Protein AF-A0A445JLM0-F1 (afdb_monomer_lite)

Foldseek 3Di:
DDDPPDPLNVVLVVLLVLLVVCLVPVQVVLVCCVVPPLVDLVSLLSVLLSLLSNLVVPHDLVCLVVNLVSVVVVLLVLQVVLVVVVPADPPPDDPVLLVDHSSVCPVVVVPDDSSNSSNSSSLNSLSSNLVNLLPRDVVVCVVVVVVSLVSLLVSLLSLLVHPPVVSCLVSNLSNLQRHPDANCSNQLCCQPPPPRDPSSLVSSLVSLVSNCPPPDPVHNVVSVVSVVSNVRVVPDPPDD

pLDDT: mean 84.32, std 10.79, range [46.0, 95.38]

InterPro domains:
  IPR040191 U3 small nucleolar RNA-associated protein 10 [PTHR13457] (5-239)
  IPR056384 At3g06530-like, ARM-repeats domain [PF24477] (2-183)

Sequence (240 aa):
TLIPGSLSSINLKTMNNMAKNFMVHPKEHIAWFVESCSDLELSKTLFFFVLLQSLLIKPKDEDIYTLFECVFPILKAEWETSMTAGDASLDEFKPEVLDWDCSAFFNELLYVKLRHLNVKVMICIFWRLAQLISVLPSDILLHDDDKWVNKIRDLFVFFASSKLKHTFLEHLHYLAAQCKISPPRLLSKFFTDEGVTAAVQVESLQCYAFLCSLSQDKWQIELLAEFPSVLVPFASDNQV

Radius of gyration: 19.04 Å; chains: 1; bounding box: 46×38×54 Å

Structure (mmCIF, N/CA/C/O backbone):
data_AF-A0A445JLM0-F1
#
_entry.id   AF-A0A445JLM0-F1
#
loop_
_atom_site.group_PDB
_atom_site.id
_atom_site.type_symbol
_atom_site.label_atom_id
_atom_site.label_alt_id
_atom_site.label_comp_id
_atom_site.label_asym_id
_atom_site.label_entity_id
_atom_site.label_seq_id
_atom_site.pdbx_PDB_ins_code
_atom_site.Cartn_x
_atom_site.Cartn_y
_atom_site.Cartn_z
_atom_site.occupancy
_atom_site.B_iso_or_equiv
_atom_site.auth_seq_id
_atom_site.auth_comp_id
_atom_site.auth_asym_id
_atom_site.auth_atom_id
_atom_site.pdbx_PDB_model_num
ATOM 1 N N . THR A 1 1 ? -7.481 23.413 13.730 1.00 46.00 1 THR A N 1
ATOM 2 C CA . THR A 1 1 ? -7.186 23.371 15.182 1.00 46.00 1 THR A CA 1
ATOM 3 C C . THR A 1 1 ? -8.344 22.695 15.888 1.00 46.00 1 THR A C 1
ATOM 5 O O . THR A 1 1 ? -9.465 23.170 15.763 1.00 46.00 1 THR A O 1
ATOM 8 N N . LEU A 1 2 ? -8.111 21.554 16.544 1.00 55.91 2 LEU A N 1
ATOM 9 C CA . LEU A 1 2 ? -9.154 20.804 17.258 1.00 55.91 2 LEU A CA 1
ATOM 10 C C . LEU A 1 2 ? -9.612 21.575 18.500 1.00 55.91 2 LEU A C 1
ATOM 12 O O . LEU A 1 2 ? -8.780 22.016 19.290 1.00 55.91 2 LEU A O 1
ATOM 16 N N . ILE A 1 3 ? -10.925 21.726 18.680 1.00 61.28 3 ILE A N 1
ATOM 17 C CA . ILE A 1 3 ? -11.498 22.374 19.866 1.00 61.28 3 ILE A CA 1
ATOM 18 C C . ILE A 1 3 ? -11.351 21.409 21.057 1.00 61.28 3 ILE A C 1
ATOM 20 O O . ILE A 1 3 ? -11.881 20.291 20.977 1.00 61.28 3 ILE A O 1
ATOM 24 N N . PRO A 1 4 ? -10.662 21.795 22.150 1.00 56.22 4 PRO A N 1
ATOM 25 C CA . PRO A 1 4 ? -10.545 20.965 23.346 1.00 56.22 4 PRO A CA 1
ATOM 26 C C . PRO A 1 4 ? -11.928 20.608 23.908 1.00 56.22 4 PRO A C 1
ATOM 28 O O . PRO A 1 4 ? -12.755 21.489 24.122 1.00 56.22 4 PRO A O 1
ATOM 31 N N . GLY A 1 5 ? -12.190 19.316 24.123 1.00 58.84 5 GLY A N 1
ATOM 32 C CA . GLY A 1 5 ? -13.478 18.819 24.628 1.00 58.84 5 GLY A CA 1
ATOM 33 C C . GLY A 1 5 ? -14.514 18.490 23.546 1.00 58.84 5 GLY A C 1
ATOM 34 O O . GLY A 1 5 ? -15.571 17.955 23.865 1.00 58.84 5 GLY A O 1
ATOM 35 N N . SER A 1 6 ? -14.217 18.738 22.266 1.00 74.88 6 SER A N 1
ATOM 36 C CA . SER A 1 6 ? -15.040 18.229 21.160 1.00 74.88 6 SER A CA 1
ATOM 37 C C . SER A 1 6 ? -14.959 16.700 21.055 1.00 74.88 6 SER A C 1
ATOM 39 O O . SER A 1 6 ? -13.926 16.109 21.380 1.00 74.88 6 SER A O 1
ATOM 41 N N . LEU A 1 7 ? -16.010 16.056 20.532 1.00 74.81 7 LEU A N 1
ATOM 42 C CA . LEU A 1 7 ? -16.034 14.604 20.291 1.00 74.81 7 LEU A CA 1
ATOM 43 C C . LEU A 1 7 ? -14.837 14.130 19.452 1.00 74.81 7 LEU A C 1
ATOM 45 O O . LEU A 1 7 ? -14.217 13.128 19.788 1.00 74.81 7 LEU A O 1
ATOM 49 N N . SER A 1 8 ? -14.446 14.897 18.428 1.00 75.88 8 SER A N 1
ATOM 50 C CA . SER A 1 8 ? -13.251 14.614 17.622 1.00 75.88 8 SER A CA 1
ATOM 51 C C . SER A 1 8 ? -11.970 14.595 18.472 1.00 75.88 8 SER A C 1
ATOM 53 O O . SER A 1 8 ? -11.185 13.652 18.392 1.00 75.88 8 SER A O 1
ATOM 55 N N . SER A 1 9 ? -11.789 15.572 19.371 1.00 77.75 9 SER A N 1
ATOM 56 C CA . SER A 1 9 ? -10.619 15.617 20.264 1.00 77.75 9 SER A CA 1
ATOM 57 C C . SER A 1 9 ? -10.571 14.454 21.268 1.00 77.75 9 SER A C 1
ATOM 59 O O . SER A 1 9 ? -9.494 13.926 21.556 1.00 77.75 9 SER A O 1
ATOM 61 N N . ILE A 1 10 ? -11.732 14.019 21.769 1.00 75.44 10 ILE A N 1
ATOM 62 C CA . ILE A 1 10 ? -11.857 12.867 22.673 1.00 75.44 10 ILE A CA 1
ATOM 63 C C . ILE A 1 10 ? -11.545 11.574 21.915 1.00 75.44 10 ILE A C 1
ATOM 65 O O . ILE A 1 10 ? -10.725 10.777 22.374 1.00 75.44 10 ILE A O 1
ATOM 69 N N . ASN A 1 11 ? -12.130 11.401 20.730 1.00 84.12 11 ASN A N 1
ATOM 70 C CA . ASN A 1 11 ? -11.891 10.243 19.874 1.00 84.12 11 ASN A CA 1
ATOM 71 C C . ASN A 1 11 ? -10.414 10.138 19.484 1.00 84.12 11 ASN A C 1
ATOM 73 O O . ASN A 1 11 ? -9.845 9.052 19.568 1.00 84.12 11 ASN A O 1
ATOM 77 N N . LEU A 1 12 ? -9.754 11.257 19.165 1.00 85.88 12 LEU A N 1
ATOM 78 C CA . LEU A 1 12 ? -8.326 11.260 18.840 1.00 85.88 12 LEU A CA 1
ATOM 79 C C . LEU A 1 12 ? -7.474 10.818 20.033 1.00 85.88 12 LEU A C 1
ATOM 81 O O . LEU A 1 12 ? -6.520 10.061 19.868 1.00 85.88 12 LEU A O 1
ATOM 85 N N . LYS A 1 13 ? -7.811 11.258 21.251 1.00 88.56 13 LYS A N 1
ATOM 86 C CA . LYS A 1 13 ? -7.126 10.811 22.472 1.00 88.56 13 LYS A CA 1
ATOM 87 C C . LYS A 1 13 ? -7.284 9.302 22.679 1.00 88.56 13 LYS A C 1
ATOM 89 O O . LYS A 1 13 ? -6.304 8.630 22.996 1.00 88.56 13 LYS A O 1
ATOM 94 N N . THR A 1 14 ? -8.484 8.769 22.467 1.00 89.06 14 THR A N 1
ATOM 95 C CA . THR A 1 14 ? -8.743 7.325 22.536 1.00 89.06 14 THR A CA 1
ATOM 96 C C . THR A 1 14 ? -7.953 6.566 21.471 1.00 89.06 14 THR A C 1
ATOM 98 O O . THR A 1 14 ? -7.271 5.600 21.809 1.00 89.06 14 THR A O 1
ATOM 101 N N . MET A 1 15 ? -7.954 7.038 20.219 1.00 92.00 15 MET A N 1
ATOM 102 C CA . MET A 1 15 ? -7.168 6.444 19.129 1.00 92.00 15 MET A CA 1
ATOM 103 C C . MET A 1 15 ? -5.674 6.472 19.408 1.00 92.00 15 MET A C 1
ATOM 105 O O . MET A 1 15 ? -5.009 5.464 19.213 1.00 92.00 15 MET A O 1
ATOM 109 N N . ASN A 1 16 ? -5.145 7.563 19.959 1.00 92.62 16 ASN A N 1
ATOM 110 C CA . ASN A 1 16 ? -3.747 7.628 20.376 1.00 92.62 16 ASN A CA 1
ATOM 111 C C . ASN A 1 16 ? -3.394 6.571 21.429 1.00 92.62 16 ASN A C 1
ATOM 113 O O . ASN A 1 16 ? -2.325 5.970 21.359 1.00 92.62 16 ASN A O 1
ATOM 117 N N . ASN A 1 17 ? -4.272 6.334 22.405 1.00 92.94 17 ASN A N 1
ATOM 118 C CA . ASN A 1 17 ? -4.037 5.312 23.424 1.00 92.94 17 ASN A CA 1
ATOM 119 C C . ASN A 1 17 ? -4.112 3.897 22.834 1.00 92.94 17 ASN A C 1
ATOM 121 O O . ASN A 1 17 ? -3.250 3.072 23.125 1.00 92.94 17 ASN A O 1
ATOM 125 N N . MET A 1 18 ? -5.101 3.626 21.977 1.00 93.75 18 MET A N 1
ATOM 126 C CA . MET A 1 18 ? -5.227 2.332 21.300 1.00 93.75 18 MET A CA 1
ATOM 127 C C . MET A 1 18 ? -4.042 2.058 20.373 1.00 93.75 18 MET A C 1
ATOM 129 O O . MET A 1 18 ? -3.484 0.971 20.424 1.00 93.75 18 MET A O 1
ATOM 133 N N . ALA A 1 19 ? -3.606 3.051 19.600 1.00 93.44 19 ALA A N 1
ATOM 134 C CA . ALA A 1 19 ? -2.451 2.956 18.714 1.00 93.44 19 ALA A CA 1
ATOM 135 C C . ALA A 1 19 ? -1.152 2.654 19.471 1.00 93.44 19 ALA A C 1
ATOM 137 O O . ALA A 1 19 ? -0.367 1.811 19.043 1.00 93.44 19 ALA A O 1
ATOM 138 N N . LYS A 1 20 ? -0.937 3.303 20.623 1.00 92.69 20 LYS A N 1
ATOM 139 C CA . LYS A 1 20 ? 0.215 3.017 21.492 1.00 92.69 20 LYS A CA 1
ATOM 140 C C . LYS A 1 20 ? 0.180 1.594 22.037 1.00 92.69 20 LYS A C 1
ATOM 142 O O . LYS A 1 20 ? 1.206 0.928 22.007 1.00 92.69 20 LYS A O 1
ATOM 147 N N . ASN A 1 21 ? -0.983 1.129 22.495 1.00 92.31 21 ASN A N 1
ATOM 148 C CA . ASN A 1 21 ? -1.145 -0.239 22.989 1.00 92.31 21 ASN A CA 1
ATOM 149 C C . ASN A 1 21 ? -0.953 -1.271 21.870 1.00 92.31 21 ASN A C 1
ATOM 151 O O . ASN A 1 21 ? -0.245 -2.252 22.063 1.00 92.31 21 ASN A O 1
ATOM 155 N N . PHE A 1 22 ? -1.513 -1.012 20.687 1.00 92.00 22 PHE A N 1
ATOM 156 C CA . PHE A 1 22 ? -1.346 -1.852 19.503 1.00 92.00 22 PHE A CA 1
ATOM 157 C C . PHE A 1 22 ? 0.132 -2.053 19.146 1.00 92.00 22 PHE A C 1
ATOM 159 O O . PHE A 1 22 ? 0.551 -3.162 18.825 1.00 92.00 22 PHE A O 1
ATOM 166 N N . MET A 1 23 ? 0.942 -0.999 19.258 1.00 91.12 23 MET A N 1
ATOM 167 C CA . MET A 1 23 ? 2.374 -1.067 18.960 1.00 91.12 23 MET A CA 1
ATOM 168 C C . MET A 1 23 ? 3.201 -1.837 20.000 1.00 91.12 23 MET A C 1
ATOM 170 O O . MET A 1 23 ? 4.373 -2.087 19.743 1.00 91.12 23 MET A O 1
ATOM 174 N N . VAL A 1 24 ? 2.634 -2.244 21.144 1.00 90.81 24 VAL A N 1
ATOM 175 C CA . VAL A 1 24 ? 3.353 -3.084 22.121 1.00 90.81 24 VAL A CA 1
ATOM 176 C C . VAL A 1 24 ? 3.533 -4.509 21.583 1.00 90.81 24 VAL A C 1
ATOM 178 O O . VAL A 1 24 ? 4.620 -5.069 21.696 1.00 90.81 24 VAL A O 1
ATOM 181 N N . HIS A 1 25 ? 2.494 -5.074 20.958 1.00 88.75 25 HIS A N 1
ATOM 182 C CA . HIS A 1 25 ? 2.504 -6.429 20.391 1.00 88.75 25 HIS A CA 1
ATOM 183 C C . HIS A 1 25 ? 1.768 -6.478 19.036 1.00 88.75 25 HIS A C 1
ATOM 185 O O . HIS A 1 25 ? 0.726 -7.130 18.912 1.00 88.75 25 HIS A O 1
ATOM 191 N N . PRO A 1 26 ? 2.280 -5.807 17.984 1.00 87.94 26 PRO A N 1
ATOM 192 C CA . PRO A 1 26 ? 1.538 -5.617 16.736 1.00 87.94 26 PRO A CA 1
ATOM 193 C C . PRO A 1 26 ? 1.169 -6.943 16.059 1.00 87.94 26 PRO A C 1
ATOM 195 O O . PRO A 1 26 ? 0.051 -7.085 15.575 1.00 87.94 26 PRO A O 1
ATOM 198 N N . LYS A 1 27 ? 2.057 -7.949 16.079 1.00 90.56 27 LYS A N 1
ATOM 199 C CA . LYS A 1 27 ? 1.780 -9.273 15.489 1.00 90.56 27 LYS A CA 1
ATOM 200 C C . LYS A 1 27 ? 0.584 -9.963 16.146 1.00 90.56 27 LYS A C 1
ATOM 202 O O . LYS A 1 27 ? -0.293 -10.462 15.449 1.00 90.56 27 LYS A O 1
ATOM 207 N N . GLU A 1 28 ? 0.550 -9.972 17.476 1.00 91.50 28 GLU A N 1
ATOM 208 C CA . GLU A 1 28 ? -0.501 -10.632 18.257 1.00 91.50 28 GLU A CA 1
ATOM 209 C C . GLU A 1 28 ? -1.840 -9.915 18.085 1.00 91.50 28 GLU A C 1
ATOM 211 O O . GLU A 1 28 ? -2.863 -10.554 17.854 1.00 91.50 28 GLU A O 1
ATOM 216 N N . HIS A 1 29 ? -1.833 -8.581 18.116 1.00 90.62 29 HIS A N 1
ATOM 217 C CA . HIS A 1 29 ? -3.044 -7.793 17.906 1.00 90.62 29 HIS A CA 1
ATOM 218 C C . HIS A 1 29 ? -3.603 -7.929 16.487 1.00 90.62 29 HIS A C 1
ATOM 220 O O . HIS A 1 29 ? -4.821 -7.996 16.320 1.00 90.62 29 HIS A O 1
ATOM 226 N N . ILE A 1 30 ? -2.737 -8.002 15.472 1.00 90.44 30 ILE A N 1
ATOM 227 C CA . ILE A 1 30 ? -3.153 -8.253 14.088 1.00 90.44 30 ILE A CA 1
ATOM 228 C C . ILE A 1 30 ? -3.755 -9.655 13.952 1.00 90.44 30 ILE A C 1
ATOM 230 O O . ILE A 1 30 ? -4.836 -9.787 13.383 1.00 90.44 30 ILE A O 1
ATOM 234 N N . ALA A 1 31 ? -3.098 -10.686 14.493 1.00 91.12 31 ALA A N 1
ATOM 235 C CA . ALA A 1 31 ? -3.618 -12.053 14.462 1.00 91.12 31 ALA A CA 1
ATOM 236 C C . ALA A 1 31 ? -4.994 -12.139 15.140 1.00 91.12 31 ALA A C 1
ATOM 238 O O . ALA A 1 31 ? -5.952 -12.625 14.541 1.00 91.12 31 ALA A O 1
ATOM 239 N N . TRP A 1 32 ? -5.123 -11.552 16.332 1.00 89.88 32 TRP A N 1
ATOM 240 C CA . TRP A 1 32 ? -6.389 -11.491 17.058 1.00 89.88 32 TRP A CA 1
ATOM 241 C C . TRP A 1 32 ? -7.492 -10.782 16.260 1.00 89.88 32 TRP A C 1
ATOM 243 O O . TRP A 1 32 ? -8.627 -11.257 16.220 1.00 89.88 32 TRP A O 1
ATOM 253 N N . PHE A 1 33 ? -7.168 -9.667 15.593 1.00 88.88 33 PHE A N 1
ATOM 254 C CA . PHE A 1 33 ? -8.119 -8.953 14.741 1.00 88.88 33 PHE A CA 1
ATOM 255 C C . PHE A 1 33 ? -8.617 -9.831 13.586 1.00 88.88 33 PHE A C 1
ATOM 257 O O . PHE A 1 33 ? -9.827 -9.906 13.355 1.00 88.88 33 PHE A O 1
ATOM 264 N N . VAL A 1 34 ? -7.703 -10.514 12.892 1.00 88.75 34 VAL A N 1
ATOM 265 C CA . VAL A 1 34 ? -8.041 -11.408 11.776 1.00 88.75 34 VAL A CA 1
ATOM 266 C C . VAL A 1 34 ? -8.944 -12.548 12.244 1.00 88.75 34 VAL A C 1
ATOM 268 O O . VAL A 1 34 ? -9.938 -12.833 11.581 1.00 88.75 34 VAL A O 1
ATOM 271 N N . GLU A 1 35 ? -8.642 -13.151 13.393 1.00 89.56 35 GLU A N 1
ATOM 272 C CA . GLU A 1 35 ? -9.395 -14.285 13.943 1.00 89.56 35 GLU A CA 1
ATOM 273 C C . GLU A 1 35 ? -10.769 -13.897 14.503 1.00 89.56 35 GLU A C 1
ATOM 275 O O . GLU A 1 35 ? -11.705 -14.691 14.433 1.00 89.56 35 GLU A O 1
ATOM 280 N N . SER A 1 36 ? -10.901 -12.698 15.082 1.00 85.00 36 SER A N 1
ATOM 281 C CA . SER A 1 36 ? -12.056 -12.360 15.932 1.00 85.00 36 SER A CA 1
ATOM 282 C C . SER A 1 36 ? -12.970 -11.272 15.373 1.00 85.00 36 SER A C 1
ATOM 284 O O . SER A 1 36 ? -14.086 -11.103 15.861 1.00 85.00 36 SER A O 1
ATOM 286 N N . CYS A 1 37 ? -12.491 -10.451 14.440 1.00 83.50 37 CYS A N 1
ATOM 287 C CA . CYS A 1 37 ? -13.110 -9.158 14.132 1.00 83.50 37 CYS A CA 1
ATOM 288 C C . CYS A 1 37 ? -13.175 -8.828 12.636 1.00 83.50 37 CYS A C 1
ATOM 290 O O . CYS A 1 37 ? -13.765 -7.809 12.273 1.00 83.50 37 CYS A O 1
ATOM 292 N N . SER A 1 38 ? -12.603 -9.666 11.774 1.00 83.25 38 SER A N 1
ATOM 293 C CA . SER A 1 38 ? -12.447 -9.382 10.346 1.00 83.25 38 SER A CA 1
ATOM 294 C C . SER A 1 38 ? -13.747 -9.446 9.538 1.00 83.25 38 SER A C 1
ATOM 296 O O . SER A 1 38 ? -13.779 -8.923 8.435 1.00 83.25 38 SER A O 1
ATOM 298 N N . ASP A 1 39 ? -14.846 -9.984 10.068 1.00 86.06 39 ASP A N 1
ATOM 299 C CA . ASP A 1 39 ? -16.115 -10.060 9.323 1.00 86.06 39 ASP A CA 1
ATOM 300 C C . ASP A 1 39 ? -17.006 -8.814 9.481 1.00 86.06 39 ASP A C 1
ATOM 302 O O . ASP A 1 39 ? -17.948 -8.603 8.713 1.00 86.06 39 ASP A O 1
ATOM 306 N N . LEU A 1 40 ? -16.728 -7.960 10.473 1.00 87.94 40 LEU A N 1
ATOM 307 C CA . LEU A 1 40 ? -17.571 -6.809 10.810 1.00 87.94 40 LEU A CA 1
ATOM 308 C C . LEU A 1 40 ? -16.974 -5.501 10.278 1.00 87.94 40 LEU A C 1
ATOM 310 O O . LEU A 1 40 ? -15.885 -5.098 10.682 1.00 87.94 40 LEU A O 1
ATOM 314 N N . GLU A 1 41 ? -17.728 -4.772 9.449 1.00 89.00 41 GLU A N 1
ATOM 315 C CA . GLU A 1 41 ? -17.286 -3.490 8.860 1.00 89.00 41 GLU A CA 1
ATOM 316 C C . GLU A 1 41 ? -16.854 -2.464 9.916 1.00 89.00 41 GLU A C 1
ATOM 318 O O . GLU A 1 41 ? -15.827 -1.814 9.752 1.00 89.00 41 GLU A O 1
ATOM 323 N N . LEU A 1 42 ? -17.586 -2.351 11.032 1.00 89.38 42 LEU A N 1
ATOM 324 C CA . LEU A 1 42 ? -17.228 -1.427 12.114 1.00 89.38 42 LEU A CA 1
ATOM 325 C C . LEU A 1 42 ? -15.897 -1.806 12.777 1.00 89.38 42 LEU A C 1
ATOM 327 O O . LEU A 1 42 ? -15.101 -0.930 13.116 1.00 89.38 42 LEU A O 1
ATOM 331 N N . SER A 1 43 ? -15.643 -3.105 12.941 1.00 91.31 43 SER A N 1
ATOM 332 C CA . SER A 1 43 ? -14.381 -3.596 13.488 1.00 91.31 43 SER A CA 1
ATOM 333 C C . SER A 1 43 ? -13.223 -3.319 12.531 1.00 91.31 43 SER A C 1
ATOM 335 O O . SER A 1 43 ? -12.173 -2.863 12.983 1.00 91.31 43 SER A O 1
ATOM 337 N N . LYS A 1 44 ? -13.421 -3.504 11.217 1.00 92.56 44 LYS A N 1
ATOM 338 C CA . LYS A 1 44 ? -12.448 -3.099 10.186 1.00 92.56 44 LYS A CA 1
ATOM 339 C C . LYS A 1 44 ? -12.156 -1.608 10.248 1.00 92.56 44 LYS A C 1
ATOM 341 O O . LYS A 1 44 ? -10.994 -1.219 10.283 1.00 92.56 44 LYS A O 1
ATOM 346 N N . THR A 1 45 ? -13.199 -0.783 10.338 1.00 92.94 45 THR A N 1
ATOM 347 C CA . THR A 1 45 ? -13.056 0.667 10.483 1.00 92.94 45 THR A CA 1
ATOM 348 C C . THR A 1 45 ? -12.196 1.010 11.692 1.00 92.94 45 THR A C 1
ATOM 350 O O . THR A 1 45 ? -11.208 1.729 11.554 1.00 92.94 45 THR A O 1
ATOM 353 N N . LEU A 1 46 ? -12.512 0.454 12.866 1.00 92.31 46 LEU A N 1
ATOM 354 C CA . LEU A 1 46 ? -11.723 0.673 14.077 1.00 92.31 46 LEU A CA 1
ATOM 355 C C . LEU A 1 46 ? -10.263 0.238 13.891 1.00 92.31 46 LEU A C 1
ATOM 357 O O . LEU A 1 46 ? -9.358 0.991 14.245 1.00 92.31 46 LEU A O 1
ATOM 361 N N . PHE A 1 47 ? -10.028 -0.940 13.314 1.00 94.56 47 PHE A N 1
ATOM 362 C CA . PHE A 1 47 ? -8.682 -1.436 13.040 1.00 94.56 47 PHE A CA 1
ATOM 363 C C . PHE A 1 47 ? -7.897 -0.496 12.120 1.00 94.56 47 PHE A C 1
ATOM 365 O O . PHE A 1 47 ? -6.762 -0.149 12.440 1.00 94.56 47 PHE A O 1
ATOM 372 N N . PHE A 1 48 ? -8.499 -0.013 11.031 1.00 95.00 48 PHE A N 1
ATOM 373 C CA . PHE A 1 48 ? -7.845 0.929 10.123 1.00 95.00 48 PHE A CA 1
ATOM 374 C C . PHE A 1 48 ? -7.528 2.264 10.799 1.00 95.00 48 PHE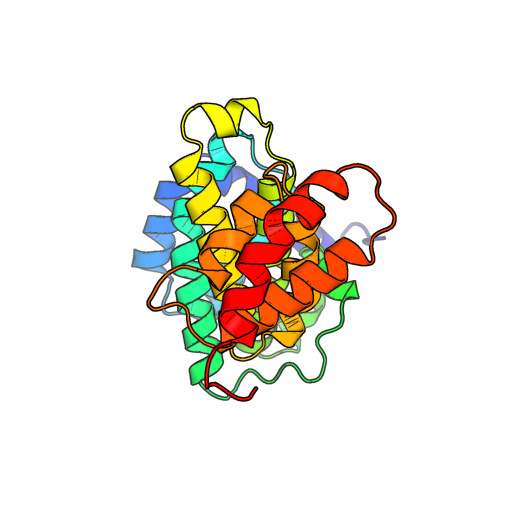 A C 1
ATOM 376 O O . PHE A 1 48 ? -6.441 2.800 10.598 1.00 95.00 48 PHE A O 1
ATOM 383 N N . PHE A 1 49 ? -8.409 2.777 11.659 1.00 94.56 49 PHE A N 1
ATOM 384 C CA . PHE A 1 49 ? -8.115 3.971 12.456 1.00 94.56 49 PHE A CA 1
ATOM 385 C C . PHE A 1 49 ? -6.947 3.762 13.421 1.00 94.56 49 PHE A C 1
ATOM 387 O O . PHE A 1 49 ? -6.053 4.606 13.494 1.00 94.56 49 PHE A O 1
ATOM 394 N N . VAL A 1 50 ? -6.930 2.639 14.145 1.00 94.75 50 VAL A N 1
ATOM 395 C CA . VAL A 1 50 ? -5.824 2.296 15.048 1.00 94.75 50 VAL A CA 1
ATOM 396 C C . VAL A 1 50 ? -4.522 2.180 14.258 1.00 94.75 50 VAL A C 1
ATOM 398 O O . VAL A 1 50 ? -3.533 2.796 14.646 1.00 94.75 50 VAL A O 1
ATOM 401 N N . LEU A 1 51 ? -4.535 1.482 13.120 1.00 95.19 51 LEU A N 1
ATOM 402 C CA . LEU A 1 51 ? -3.362 1.301 12.270 1.00 95.19 51 LEU A CA 1
ATOM 403 C C . LEU A 1 51 ? -2.856 2.628 11.693 1.00 95.19 51 LEU A C 1
ATOM 405 O O . LEU A 1 51 ? -1.670 2.928 11.824 1.00 95.19 51 LEU A O 1
ATOM 409 N N . LEU A 1 52 ? -3.730 3.454 11.108 1.00 94.94 52 LEU A N 1
ATOM 410 C CA . LEU A 1 52 ? -3.356 4.777 10.600 1.00 94.94 52 LEU A CA 1
ATOM 411 C C . LEU A 1 52 ? -2.718 5.620 11.709 1.00 94.94 52 LEU A C 1
ATOM 413 O O . LEU A 1 52 ? -1.656 6.210 11.508 1.00 94.94 52 LEU A O 1
ATOM 417 N N . GLN A 1 53 ? -3.327 5.638 12.897 1.00 93.94 53 GLN A N 1
ATOM 418 C CA . GLN A 1 53 ? -2.804 6.397 14.025 1.00 93.94 53 GLN A CA 1
ATOM 419 C C . GLN A 1 53 ? -1.464 5.845 14.532 1.00 93.94 53 GLN A C 1
ATOM 421 O O . GLN A 1 53 ? -0.577 6.628 14.873 1.00 93.94 53 GLN A O 1
ATOM 426 N N . SER A 1 54 ? -1.274 4.525 14.544 1.00 92.94 54 SER A N 1
ATOM 427 C CA . SER A 1 54 ? 0.008 3.894 14.883 1.00 92.94 54 SER A CA 1
ATOM 428 C C . SER A 1 54 ? 1.117 4.295 13.911 1.00 92.94 54 SER A C 1
ATOM 430 O O . SER A 1 54 ? 2.227 4.596 14.348 1.00 92.94 54 SER A O 1
ATOM 432 N N . LEU A 1 55 ? 0.817 4.374 12.611 1.00 91.81 55 LEU A N 1
ATOM 433 C CA . LEU A 1 55 ? 1.774 4.829 11.597 1.00 91.81 55 LEU A CA 1
ATOM 434 C C . LEU A 1 55 ? 2.109 6.322 11.755 1.00 91.81 55 LEU A C 1
ATOM 436 O O . LEU A 1 55 ? 3.265 6.709 11.597 1.00 91.81 55 LEU A O 1
ATOM 440 N N . LEU A 1 56 ? 1.129 7.154 12.128 1.00 90.44 56 LEU A N 1
ATOM 441 C CA . LEU A 1 56 ? 1.316 8.590 12.391 1.00 90.44 56 LEU A CA 1
ATOM 442 C C . LEU A 1 56 ? 2.156 8.876 13.641 1.00 90.44 56 LEU A C 1
ATOM 444 O O . LEU A 1 56 ? 2.914 9.842 13.659 1.00 90.44 56 LEU A O 1
ATOM 448 N N . ILE A 1 57 ? 2.064 8.031 14.675 1.00 88.56 57 ILE A N 1
ATOM 449 C CA . ILE A 1 57 ? 2.925 8.115 15.872 1.00 88.56 57 ILE A CA 1
ATOM 450 C C . ILE A 1 57 ? 4.391 7.757 15.543 1.00 88.56 57 ILE A C 1
ATOM 452 O O . ILE A 1 57 ? 5.272 7.986 16.369 1.00 88.56 57 ILE A O 1
ATOM 456 N N . LYS A 1 58 ? 4.653 7.304 14.308 1.00 80.38 58 LYS A N 1
ATOM 457 C CA . LYS A 1 58 ? 5.921 6.804 13.779 1.00 80.38 58 LYS A CA 1
ATOM 458 C C . LYS A 1 58 ? 6.411 5.572 14.559 1.00 80.38 58 LYS A C 1
ATOM 460 O O . LYS A 1 58 ? 6.919 5.704 15.673 1.00 80.38 58 LYS A O 1
ATOM 465 N N . PRO A 1 59 ? 6.294 4.366 13.974 1.00 83.38 59 PRO A N 1
ATOM 466 C CA . PRO A 1 59 ? 6.891 3.160 14.535 1.00 83.38 59 PRO A CA 1
ATOM 467 C C . PRO A 1 59 ? 8.405 3.307 14.698 1.00 83.38 59 PRO A C 1
ATOM 469 O O . PRO A 1 59 ? 9.046 4.076 13.976 1.00 83.38 59 PRO A O 1
ATOM 472 N N . LYS A 1 60 ? 8.989 2.534 15.614 1.00 84.19 60 LYS A N 1
ATOM 473 C CA . LYS A 1 60 ? 10.443 2.377 15.651 1.00 84.19 60 LYS A CA 1
ATOM 474 C C . LYS A 1 60 ? 10.909 1.639 14.401 1.00 84.19 60 LYS A C 1
ATOM 476 O O . LYS A 1 60 ? 10.200 0.757 13.924 1.00 84.19 60 LYS A O 1
ATOM 481 N N . ASP A 1 61 ? 12.120 1.930 13.937 1.00 80.12 61 ASP A N 1
ATOM 482 C CA . ASP A 1 61 ? 12.664 1.329 12.713 1.00 80.12 61 ASP A CA 1
ATOM 483 C C . ASP A 1 61 ? 12.667 -0.215 12.758 1.00 80.12 61 ASP A C 1
ATOM 485 O O . ASP A 1 61 ? 12.342 -0.860 11.762 1.00 80.12 61 ASP A O 1
ATOM 489 N N . GLU A 1 62 ? 12.929 -0.806 13.933 1.00 79.19 62 GLU A N 1
ATOM 490 C CA . GLU A 1 62 ? 12.884 -2.260 14.180 1.00 79.19 62 GLU A CA 1
ATOM 491 C C . GLU A 1 62 ? 11.488 -2.883 13.979 1.00 79.19 62 GLU A C 1
ATOM 493 O O . GLU A 1 62 ? 11.362 -4.031 13.544 1.00 79.19 62 GLU A O 1
ATOM 498 N N . ASP A 1 63 ? 10.430 -2.111 14.236 1.00 83.38 63 ASP A N 1
ATOM 499 C CA . ASP A 1 63 ? 9.044 -2.570 14.165 1.00 83.38 63 ASP A CA 1
ATOM 500 C C . ASP A 1 63 ? 8.448 -2.408 12.762 1.00 83.38 63 ASP A C 1
ATOM 502 O O . ASP A 1 63 ? 7.502 -3.121 12.421 1.00 83.38 63 ASP A O 1
ATOM 506 N N . ILE A 1 64 ? 8.988 -1.502 11.930 1.00 84.94 64 ILE A N 1
ATOM 507 C CA . ILE A 1 64 ? 8.442 -1.184 10.595 1.00 84.94 64 ILE A CA 1
ATOM 508 C C . ILE A 1 64 ? 8.367 -2.441 9.729 1.00 84.94 64 ILE A C 1
ATOM 510 O O . ILE A 1 64 ? 7.348 -2.673 9.077 1.00 84.94 64 ILE A O 1
ATOM 514 N N . TYR A 1 65 ? 9.414 -3.270 9.748 1.00 83.19 65 TYR A N 1
ATOM 515 C CA . TYR A 1 65 ? 9.453 -4.499 8.955 1.00 83.19 65 TYR A CA 1
ATOM 516 C C . TYR A 1 65 ? 8.330 -5.461 9.334 1.00 83.19 65 TYR A C 1
ATOM 518 O O . TYR A 1 65 ? 7.526 -5.874 8.499 1.00 83.19 65 TYR A O 1
ATOM 526 N N . THR A 1 66 ? 8.265 -5.778 10.625 1.00 84.62 66 THR A N 1
ATOM 527 C CA . THR A 1 66 ? 7.255 -6.659 11.208 1.00 84.62 66 THR A CA 1
ATOM 528 C C . THR A 1 66 ? 5.853 -6.136 10.925 1.00 84.62 66 THR A C 1
ATOM 530 O O . THR A 1 66 ? 4.974 -6.901 10.528 1.00 84.62 66 THR A O 1
ATOM 533 N N . LEU A 1 67 ? 5.647 -4.833 11.120 1.00 88.44 67 LEU A N 1
ATOM 534 C CA . LEU A 1 67 ? 4.365 -4.198 10.895 1.00 88.44 67 LEU A CA 1
ATOM 535 C C . LEU A 1 67 ? 3.959 -4.345 9.431 1.00 88.44 67 LEU A C 1
ATOM 537 O O . LEU A 1 67 ? 2.864 -4.835 9.174 1.00 88.44 67 LEU A O 1
ATOM 541 N N . PHE A 1 68 ? 4.847 -4.005 8.490 1.00 89.25 68 PHE A N 1
ATOM 542 C CA . PHE A 1 68 ? 4.597 -4.141 7.056 1.00 89.25 68 PHE A CA 1
ATOM 543 C C . PHE A 1 68 ? 4.252 -5.583 6.673 1.00 89.25 68 PHE A C 1
ATOM 545 O O . PHE A 1 68 ? 3.236 -5.808 6.017 1.00 89.25 68 PHE A O 1
ATOM 552 N N . GLU A 1 69 ? 5.053 -6.564 7.104 1.00 87.81 69 GLU A N 1
ATOM 553 C CA . GLU A 1 69 ? 4.820 -7.975 6.776 1.00 87.81 69 GLU A CA 1
ATOM 554 C C . GLU A 1 69 ? 3.460 -8.481 7.256 1.00 87.81 69 GLU A C 1
ATOM 556 O O . GLU A 1 69 ? 2.817 -9.256 6.549 1.00 87.81 69 GLU A O 1
ATOM 561 N N . CYS A 1 70 ? 3.006 -8.040 8.429 1.00 89.81 70 CYS A N 1
ATOM 562 C CA . CYS A 1 70 ? 1.726 -8.468 8.976 1.00 89.81 70 CYS A CA 1
ATOM 563 C C . CYS A 1 70 ? 0.537 -7.712 8.367 1.00 89.81 70 CYS A C 1
ATOM 565 O O . CYS A 1 70 ? -0.487 -8.329 8.082 1.00 89.81 70 CYS A O 1
ATOM 567 N N . VAL A 1 71 ? 0.642 -6.394 8.158 1.00 92.75 71 VAL A N 1
ATOM 568 C CA . VAL A 1 71 ? -0.509 -5.578 7.722 1.00 92.75 71 VAL A CA 1
ATOM 569 C C . VAL A 1 71 ? -0.702 -5.561 6.215 1.00 92.75 71 VAL A C 1
ATOM 571 O O . VAL A 1 71 ? -1.843 -5.504 5.763 1.00 92.75 71 VAL A O 1
ATOM 574 N N . PHE A 1 72 ? 0.370 -5.613 5.419 1.00 93.50 72 PHE A N 1
ATOM 575 C CA . PHE A 1 72 ? 0.260 -5.467 3.967 1.00 93.50 72 PHE A CA 1
ATOM 576 C C . PHE A 1 72 ? -0.630 -6.542 3.316 1.00 93.50 72 PHE A C 1
ATOM 578 O O . PHE A 1 72 ? -1.512 -6.163 2.542 1.00 93.50 72 PHE A O 1
ATOM 585 N N . PRO A 1 73 ? -0.512 -7.846 3.648 1.00 92.94 73 PRO A N 1
ATOM 586 C CA . PRO A 1 73 ? -1.402 -8.868 3.093 1.00 92.94 73 PRO A CA 1
ATOM 587 C C . PRO A 1 73 ? -2.879 -8.630 3.436 1.00 92.94 73 PRO A C 1
ATOM 589 O O . PRO A 1 73 ? -3.744 -8.823 2.584 1.00 92.94 73 PRO A O 1
ATOM 592 N N . ILE A 1 74 ? -3.160 -8.167 4.657 1.00 92.94 74 ILE A N 1
ATOM 593 C CA . ILE A 1 74 ? -4.521 -7.891 5.137 1.00 92.94 74 ILE A CA 1
ATOM 594 C C . ILE A 1 74 ? -5.101 -6.689 4.397 1.00 92.94 74 ILE A C 1
ATOM 596 O O . ILE A 1 74 ? -6.189 -6.774 3.837 1.00 92.94 74 ILE A O 1
ATOM 600 N N . LEU A 1 75 ? -4.352 -5.585 4.333 1.00 94.62 75 LEU A N 1
ATOM 601 C CA . LEU A 1 75 ? -4.763 -4.385 3.606 1.00 94.62 75 LEU A CA 1
ATOM 602 C C . LEU A 1 75 ? -5.002 -4.689 2.127 1.00 94.62 75 LEU A C 1
ATOM 604 O O . LEU A 1 75 ? -5.991 -4.238 1.561 1.00 94.62 75 LEU A O 1
ATOM 608 N N . LYS A 1 76 ? -4.131 -5.484 1.500 1.00 94.25 76 LYS A N 1
ATOM 609 C CA . LYS A 1 76 ? -4.302 -5.907 0.109 1.00 94.25 76 LYS A CA 1
ATOM 610 C C . LYS A 1 76 ? -5.584 -6.725 -0.080 1.00 94.25 76 LYS A C 1
ATOM 612 O O . LYS A 1 76 ? -6.350 -6.437 -0.992 1.00 94.25 76 LYS A O 1
ATOM 617 N N . ALA A 1 77 ? -5.848 -7.710 0.779 1.00 92.75 77 ALA A N 1
ATOM 618 C CA . ALA A 1 77 ? -7.054 -8.537 0.685 1.00 92.75 77 ALA A CA 1
ATOM 619 C C . ALA A 1 77 ? -8.345 -7.722 0.890 1.00 92.75 77 ALA A C 1
ATOM 621 O O . ALA A 1 77 ? -9.308 -7.866 0.132 1.00 92.75 77 ALA A O 1
ATOM 622 N N . GLU A 1 78 ? -8.351 -6.828 1.878 1.00 91.44 78 GLU A N 1
ATOM 623 C CA . GLU A 1 78 ? -9.482 -5.937 2.158 1.00 91.44 78 GLU A CA 1
ATOM 624 C C . GLU A 1 78 ? -9.726 -4.934 1.027 1.00 91.44 78 GLU A C 1
ATOM 626 O O . GLU A 1 78 ? -10.873 -4.628 0.686 1.00 91.44 78 GLU A O 1
ATOM 631 N N . TRP A 1 79 ? -8.650 -4.468 0.391 1.00 92.19 79 TRP A N 1
ATOM 632 C CA . TRP A 1 79 ? -8.729 -3.585 -0.763 1.00 92.19 79 TRP A CA 1
ATOM 633 C C . TRP A 1 79 ? -9.417 -4.292 -1.929 1.00 92.19 79 TRP A C 1
ATOM 635 O O . TRP A 1 79 ? -10.426 -3.807 -2.436 1.00 92.19 79 TRP A O 1
ATOM 645 N N . GLU A 1 80 ? -8.935 -5.476 -2.311 1.00 90.81 80 GLU A N 1
ATOM 646 C CA . GLU A 1 80 ? -9.513 -6.239 -3.424 1.00 90.81 80 GLU A CA 1
ATOM 647 C C . GLU A 1 80 ? -10.968 -6.651 -3.158 1.00 90.81 80 GLU A C 1
ATOM 649 O O . GLU A 1 80 ? -11.817 -6.603 -4.055 1.00 90.81 80 GLU A O 1
ATOM 654 N N . THR A 1 81 ? -11.297 -6.982 -1.908 1.00 90.06 81 THR A N 1
ATOM 655 C CA . THR A 1 81 ? -12.680 -7.255 -1.487 1.00 90.06 81 THR A CA 1
ATOM 656 C C . THR A 1 81 ? -13.564 -6.019 -1.669 1.00 90.06 81 THR A C 1
ATOM 658 O O . THR A 1 81 ? -14.652 -6.096 -2.242 1.00 90.06 81 THR A O 1
ATOM 661 N N . SER A 1 82 ? -13.074 -4.845 -1.271 1.00 86.75 82 SER A N 1
ATOM 662 C CA . SER A 1 82 ? -13.797 -3.580 -1.448 1.00 86.75 82 SER A CA 1
ATOM 663 C C . SER A 1 82 ? -13.993 -3.229 -2.927 1.00 86.75 82 SER A C 1
ATOM 665 O O . SER A 1 82 ? -15.053 -2.734 -3.310 1.00 86.75 82 SER A O 1
ATOM 667 N N . MET A 1 83 ? -13.003 -3.528 -3.772 1.00 85.50 83 MET A N 1
ATOM 668 C CA . MET A 1 83 ? -13.047 -3.257 -5.213 1.00 85.50 83 MET A CA 1
ATOM 669 C C . MET A 1 83 ? -13.893 -4.262 -6.014 1.00 85.50 83 MET A C 1
ATOM 671 O O . MET A 1 83 ? -14.291 -3.982 -7.146 1.00 85.50 83 MET A O 1
ATOM 675 N N . THR A 1 84 ? -14.149 -5.459 -5.484 1.00 83.19 84 THR A N 1
ATOM 676 C CA . THR A 1 84 ? -15.012 -6.473 -6.122 1.00 83.19 84 THR A CA 1
ATOM 677 C C . THR A 1 84 ? -16.480 -6.300 -5.760 1.00 83.19 84 THR A C 1
ATOM 679 O O . THR A 1 84 ? -17.337 -6.577 -6.595 1.00 83.19 84 THR A O 1
ATOM 682 N N . ALA A 1 85 ? -16.776 -5.764 -4.575 1.00 77.56 85 ALA A N 1
ATOM 683 C CA . ALA A 1 85 ? -18.139 -5.501 -4.123 1.00 77.56 85 ALA A CA 1
ATOM 684 C C . ALA A 1 85 ? -18.886 -4.425 -4.943 1.00 77.56 85 ALA A C 1
ATOM 686 O O . ALA A 1 85 ? -20.070 -4.217 -4.711 1.00 77.56 85 ALA A O 1
ATOM 687 N N . GLY A 1 86 ? -18.224 -3.721 -5.874 1.00 63.38 86 GLY A N 1
ATOM 688 C CA . GLY A 1 86 ? -18.842 -2.738 -6.782 1.00 63.38 86 GLY A CA 1
ATOM 689 C C . GLY A 1 86 ? -19.346 -1.450 -6.116 1.00 63.38 86 GLY A C 1
ATOM 690 O O . GLY A 1 86 ? -19.655 -0.485 -6.805 1.00 63.38 86 GLY A O 1
ATOM 691 N N . ASP A 1 87 ? -19.390 -1.414 -4.784 1.00 57.44 87 ASP A N 1
ATOM 692 C CA . ASP A 1 87 ? -19.905 -0.290 -4.005 1.00 57.44 87 ASP A CA 1
ATOM 693 C C . ASP A 1 87 ? -18.896 0.851 -3.840 1.00 57.44 87 ASP A C 1
ATOM 695 O O . ASP A 1 87 ? -19.296 1.975 -3.555 1.00 57.44 87 ASP A O 1
ATOM 699 N N . ALA A 1 88 ? -17.596 0.586 -3.972 1.00 58.25 88 ALA A N 1
ATOM 700 C CA . ALA A 1 88 ? -16.540 1.553 -3.694 1.00 58.25 88 ALA A CA 1
ATOM 701 C C . ALA A 1 88 ? -16.176 2.389 -4.936 1.00 58.25 88 ALA A C 1
ATOM 703 O O . ALA A 1 88 ? -15.097 2.214 -5.499 1.00 58.25 88 ALA A O 1
ATOM 704 N N . SER A 1 89 ? -17.053 3.303 -5.373 1.00 60.22 89 SER A N 1
ATOM 705 C CA . SER A 1 89 ? -16.606 4.402 -6.245 1.00 60.22 89 SER A CA 1
ATOM 706 C C . SER A 1 89 ? -15.902 5.472 -5.400 1.00 60.22 89 SER A C 1
ATOM 708 O O . SER A 1 89 ? -16.352 5.818 -4.305 1.00 60.22 89 SER A O 1
ATOM 710 N N . LEU A 1 90 ? -14.754 5.954 -5.885 1.00 64.69 90 LEU A N 1
ATOM 711 C CA . LEU A 1 90 ? -13.998 7.077 -5.317 1.00 64.69 90 LEU A CA 1
ATOM 712 C C . LEU A 1 90 ? -14.015 8.265 -6.276 1.00 64.69 90 LEU A C 1
ATOM 714 O O . LEU A 1 90 ? -12.982 8.866 -6.553 1.00 64.69 90 LEU A O 1
ATOM 718 N N . ASP A 1 91 ? -15.202 8.645 -6.745 1.00 59.16 91 ASP A N 1
ATOM 719 C CA . ASP A 1 91 ? -15.357 9.822 -7.613 1.00 59.16 91 ASP A CA 1
ATOM 720 C C . ASP A 1 91 ? -14.886 11.133 -6.934 1.00 59.16 91 ASP A C 1
ATOM 722 O O . ASP A 1 91 ? -14.727 12.157 -7.590 1.00 59.16 91 ASP A O 1
ATOM 726 N N . GLU A 1 92 ? -14.604 11.100 -5.624 1.00 60.88 92 GLU A N 1
ATOM 727 C CA . GLU A 1 92 ? -14.192 12.246 -4.810 1.00 60.88 92 GLU A CA 1
ATOM 728 C C . GLU A 1 92 ? -12.847 12.071 -4.073 1.00 60.88 92 GLU A C 1
ATOM 730 O O . GLU A 1 92 ? -12.588 12.814 -3.120 1.00 60.88 92 GLU A O 1
ATOM 735 N N . PHE A 1 93 ? -11.974 11.116 -4.438 1.00 71.06 93 PHE A N 1
ATOM 736 C CA . PHE A 1 93 ? -10.649 11.079 -3.795 1.00 71.06 93 PHE A CA 1
ATOM 737 C C . PHE A 1 93 ? -9.827 12.300 -4.200 1.00 71.06 93 PHE A C 1
ATOM 739 O O . PHE A 1 93 ? -9.527 12.491 -5.378 1.00 71.06 93 PHE A O 1
ATOM 746 N N . LYS A 1 94 ? -9.434 13.107 -3.214 1.00 78.38 94 LYS A N 1
ATOM 747 C CA . LYS A 1 94 ? -8.581 14.269 -3.441 1.00 78.38 94 LYS A CA 1
ATOM 748 C C . LYS A 1 94 ? -7.197 14.035 -2.830 1.00 78.38 94 LYS A C 1
ATOM 750 O O . LYS A 1 94 ? -7.139 13.523 -1.711 1.00 78.38 94 LYS A O 1
ATOM 755 N N . PRO A 1 95 ? -6.101 14.413 -3.509 1.00 76.19 95 PRO A N 1
ATOM 756 C CA . PRO A 1 95 ? -4.743 14.224 -2.996 1.00 76.19 95 PRO A CA 1
ATOM 757 C C . PRO A 1 95 ? -4.515 14.801 -1.593 1.00 76.19 95 PRO A C 1
ATOM 759 O O . PRO A 1 95 ? -3.779 14.218 -0.803 1.00 76.19 95 PRO A O 1
ATOM 762 N N . GLU A 1 96 ? -5.213 15.879 -1.212 1.00 80.25 96 GLU A N 1
ATOM 763 C CA . GLU A 1 96 ? -5.065 16.493 0.116 1.00 80.25 96 GLU A CA 1
ATOM 764 C C . GLU A 1 96 ? -5.469 15.552 1.265 1.00 80.25 96 GLU A C 1
ATOM 766 O O . GLU A 1 96 ? -5.078 15.771 2.411 1.00 80.25 96 GLU A O 1
ATOM 771 N N . VAL A 1 97 ? -6.232 14.492 0.972 1.00 79.44 97 VAL A N 1
ATOM 772 C CA . VAL A 1 97 ? -6.610 13.445 1.934 1.00 79.44 97 VAL A CA 1
ATOM 773 C C . VAL A 1 97 ? -5.382 12.673 2.437 1.00 79.44 97 VAL A C 1
ATOM 775 O O . VAL A 1 97 ? -5.392 12.153 3.552 1.00 79.44 97 VAL A O 1
ATOM 778 N N . LEU A 1 98 ? -4.287 12.627 1.673 1.00 83.69 98 LEU A N 1
ATOM 779 C CA . LEU A 1 98 ? -3.055 11.935 2.069 1.00 83.69 98 LEU A CA 1
ATOM 780 C C . LEU A 1 98 ? -2.368 12.572 3.285 1.00 83.69 98 LEU A C 1
ATOM 782 O O . LEU A 1 98 ? -1.708 11.874 4.062 1.00 83.69 98 LEU A O 1
ATOM 786 N N . ASP A 1 99 ? -2.576 13.870 3.501 1.00 82.94 99 ASP A N 1
ATOM 787 C CA . ASP A 1 99 ? -2.033 14.596 4.649 1.00 82.94 99 ASP A CA 1
ATOM 788 C C . ASP A 1 99 ? -2.901 14.485 5.904 1.00 82.94 99 ASP A C 1
ATOM 790 O O . ASP A 1 99 ? -2.495 14.928 6.982 1.00 82.94 99 ASP A O 1
ATOM 794 N N . TRP A 1 100 ? -4.078 13.867 5.802 1.00 84.38 100 TRP A N 1
ATOM 795 C CA . TRP A 1 100 ? -5.019 13.792 6.909 1.00 84.38 100 TRP A CA 1
ATOM 796 C C . TRP A 1 100 ? -4.538 12.865 8.029 1.00 84.38 100 TRP A C 1
ATOM 798 O O . TRP A 1 100 ? -3.834 11.870 7.819 1.00 84.38 100 TRP A O 1
ATOM 808 N N . ASP A 1 101 ? -4.954 13.210 9.246 1.00 83.38 101 ASP A N 1
ATOM 809 C CA . ASP A 1 101 ? -4.907 12.336 10.410 1.00 83.38 101 ASP A CA 1
ATOM 810 C C . ASP A 1 101 ? -6.289 11.716 10.674 1.00 83.38 101 ASP A C 1
ATOM 812 O O . ASP A 1 101 ? -7.277 12.018 9.999 1.00 83.38 101 ASP A O 1
ATOM 816 N N . CYS A 1 102 ? -6.389 10.858 11.691 1.00 84.69 102 CYS A N 1
ATOM 817 C CA . CYS A 1 102 ? -7.663 10.237 12.053 1.00 84.69 102 CYS A CA 1
ATOM 818 C C . CYS A 1 102 ? -8.768 11.261 12.370 1.00 84.69 102 CYS A C 1
ATOM 820 O O . CYS A 1 102 ? -9.948 10.980 12.162 1.00 84.69 102 CYS A O 1
ATOM 822 N N . SER A 1 103 ? -8.408 12.452 12.861 1.00 84.50 103 SER A N 1
ATOM 823 C CA . SER A 1 103 ? -9.383 13.459 13.275 1.00 84.50 103 SER A CA 1
ATOM 824 C C . SER A 1 103 ? -10.162 14.058 12.109 1.00 84.50 103 SER A C 1
ATOM 826 O O . SER A 1 103 ? -11.341 14.383 12.278 1.00 84.50 103 SER A O 1
ATOM 828 N N . ALA A 1 104 ? -9.545 14.128 10.92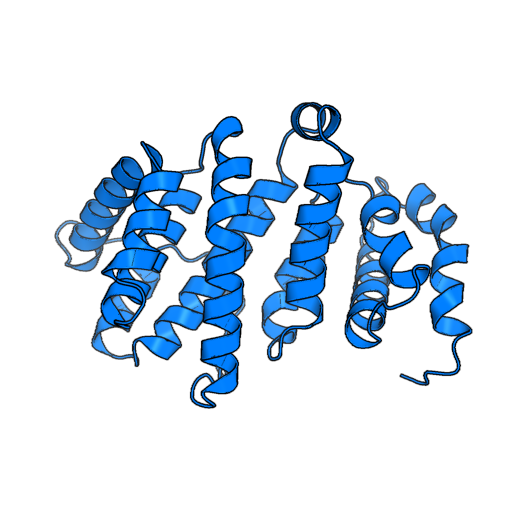6 1.00 86.00 104 ALA A N 1
ATOM 829 C CA . ALA A 1 104 ? -10.203 14.570 9.701 1.00 86.00 104 ALA A CA 1
ATOM 830 C C . ALA A 1 104 ? -11.364 13.639 9.307 1.00 86.00 104 ALA A C 1
ATOM 832 O O . ALA A 1 104 ? -12.418 14.100 8.873 1.00 86.00 104 ALA A O 1
ATOM 833 N N . PHE A 1 105 ? -11.210 12.338 9.556 1.00 86.12 105 PHE A N 1
ATOM 834 C CA . PHE A 1 105 ? -12.191 11.313 9.205 1.00 86.12 105 PHE A CA 1
ATOM 835 C C . PHE A 1 105 ? -13.288 11.107 10.258 1.00 86.12 105 PHE A C 1
ATOM 837 O O . PHE A 1 105 ? -14.333 10.535 9.948 1.00 86.12 105 PHE A O 1
ATOM 844 N N . PHE A 1 106 ? -13.112 11.566 11.504 1.00 83.50 106 PHE A N 1
ATOM 845 C CA . PHE A 1 106 ? -14.120 11.336 12.552 1.00 83.50 106 PHE A CA 1
ATOM 846 C C . PHE A 1 106 ? -15.461 11.999 12.270 1.00 83.50 106 PHE A C 1
ATOM 848 O O . PHE A 1 106 ? -16.491 11.505 12.722 1.00 83.50 106 PHE A O 1
ATOM 855 N N . ASN A 1 107 ? -15.462 13.096 11.519 1.00 75.62 107 ASN A N 1
ATOM 856 C CA . ASN A 1 107 ? -16.710 13.709 11.093 1.00 75.62 107 ASN A CA 1
ATOM 857 C C . ASN A 1 107 ? -17.422 12.836 10.050 1.00 75.62 107 ASN A C 1
ATOM 859 O O . ASN A 1 107 ? -18.644 12.792 10.055 1.00 75.62 107 ASN A O 1
ATOM 863 N N . GLU A 1 108 ? -16.693 12.092 9.214 1.00 78.56 108 GLU A N 1
ATOM 864 C CA . GLU A 1 108 ? -17.272 11.217 8.186 1.00 78.56 108 GLU A CA 1
ATOM 865 C C . GLU A 1 108 ? -17.891 9.930 8.761 1.00 78.56 108 GLU A C 1
ATOM 867 O O . GLU A 1 108 ? -18.842 9.413 8.175 1.00 78.56 108 GLU A O 1
ATOM 872 N N . LEU A 1 109 ? -17.436 9.457 9.934 1.00 78.31 109 LEU A N 1
ATOM 873 C CA . LEU A 1 109 ? -17.956 8.253 10.615 1.00 78.31 109 LEU A CA 1
ATOM 874 C C . LEU A 1 109 ? -19.483 8.243 10.798 1.00 78.31 109 LEU A C 1
ATOM 876 O O . LEU A 1 109 ? -20.081 7.172 10.850 1.00 78.31 109 LEU A O 1
ATOM 880 N N . LEU A 1 110 ? -20.107 9.417 10.933 1.00 69.88 110 LEU A N 1
ATOM 881 C CA . LEU A 1 110 ? -21.545 9.545 11.189 1.00 69.88 110 LEU A CA 1
ATOM 882 C C . LEU A 1 110 ? -22.392 9.666 9.915 1.00 69.88 110 LEU A C 1
ATOM 884 O O . LEU A 1 110 ? -23.602 9.465 9.982 1.00 69.88 110 LEU A O 1
ATOM 888 N N . TYR A 1 111 ? -21.784 10.012 8.778 1.00 67.75 111 TYR A N 1
ATOM 889 C CA . TYR A 1 111 ? -22.518 10.418 7.572 1.00 67.75 111 TYR A CA 1
ATOM 890 C C . TYR A 1 111 ? -22.202 9.569 6.337 1.00 67.75 111 TYR A C 1
ATOM 892 O O . TYR A 1 111 ? -22.986 9.563 5.389 1.00 67.75 111 TYR A O 1
ATOM 900 N N . VAL A 1 112 ? -21.081 8.846 6.332 1.00 74.19 112 VAL A N 1
ATOM 901 C CA . VAL A 1 112 ? -20.607 8.067 5.181 1.00 74.19 112 VAL A CA 1
ATOM 902 C C . VAL A 1 112 ? -20.793 6.571 5.440 1.00 74.19 112 VAL A C 1
ATOM 904 O O . VAL A 1 112 ? -20.690 6.097 6.572 1.00 74.19 112 VAL A O 1
ATOM 907 N N . LYS A 1 113 ? -21.051 5.790 4.381 1.00 83.19 113 LYS A N 1
ATOM 908 C CA . LYS A 1 113 ? -21.034 4.324 4.476 1.00 83.19 113 LYS A CA 1
ATOM 909 C C . LYS A 1 113 ? -19.649 3.870 4.948 1.00 83.19 113 LYS A C 1
ATOM 911 O O . LYS A 1 113 ? -18.648 4.229 4.333 1.00 83.19 113 LYS A O 1
ATOM 916 N N . LEU A 1 114 ? -19.593 3.032 5.986 1.00 86.00 114 LEU A N 1
ATOM 917 C CA . LEU A 1 114 ? -18.330 2.576 6.588 1.00 86.00 114 LEU A CA 1
ATOM 918 C C . LEU A 1 114 ? -17.338 2.019 5.559 1.00 86.00 114 LEU A C 1
ATOM 920 O O . LEU A 1 114 ? -16.156 2.318 5.636 1.00 86.00 114 LEU A O 1
ATOM 924 N N . ARG A 1 115 ? -17.820 1.300 4.538 1.00 86.75 115 ARG A N 1
ATOM 925 C CA . ARG A 1 115 ? -16.976 0.778 3.456 1.00 86.75 115 ARG A CA 1
ATOM 926 C C . ARG A 1 115 ? -16.271 1.878 2.656 1.00 86.75 115 ARG A C 1
ATOM 928 O O . ARG A 1 115 ? -15.083 1.761 2.391 1.00 86.75 115 ARG A O 1
ATOM 935 N N . HIS A 1 116 ? -16.960 2.967 2.308 1.00 86.62 116 HIS A N 1
ATOM 936 C CA . HIS A 1 116 ? -16.336 4.105 1.614 1.00 86.62 116 HIS A CA 1
ATOM 937 C C . HIS A 1 116 ? -15.290 4.791 2.485 1.00 86.62 116 HIS A C 1
ATOM 939 O O . HIS A 1 116 ? -14.199 5.105 2.011 1.00 86.62 116 HIS A O 1
ATOM 945 N N . LEU A 1 117 ? -15.607 4.976 3.768 1.00 88.38 117 LEU A N 1
ATOM 946 C CA . LEU A 1 117 ? -14.667 5.524 4.738 1.00 88.38 117 LEU A CA 1
ATOM 947 C C . LEU A 1 117 ? -13.425 4.633 4.872 1.00 88.38 117 LEU A C 1
ATOM 949 O O . LEU A 1 117 ? -12.306 5.136 4.819 1.00 88.38 117 LEU A O 1
ATOM 953 N N . ASN A 1 118 ? -13.618 3.316 4.975 1.00 90.88 118 ASN A N 1
ATOM 954 C CA . ASN A 1 118 ? -12.545 2.330 5.058 1.00 90.88 118 ASN A CA 1
ATOM 955 C C . ASN A 1 118 ? -11.596 2.449 3.866 1.00 90.88 118 ASN A C 1
ATOM 957 O O . ASN A 1 118 ? -10.389 2.522 4.071 1.00 90.88 118 ASN A O 1
ATOM 961 N N . VAL A 1 119 ? -12.117 2.567 2.642 1.00 90.19 119 VAL A N 1
ATOM 962 C CA . VAL A 1 119 ? -11.266 2.715 1.453 1.00 90.19 119 VAL A CA 1
ATOM 963 C C . VAL A 1 119 ? -10.452 4.016 1.494 1.00 90.19 119 VAL A C 1
ATOM 965 O O . VAL A 1 119 ? -9.248 3.974 1.240 1.00 90.19 119 VAL A O 1
ATOM 968 N N . LYS A 1 120 ? -11.049 5.153 1.887 1.00 90.19 120 LYS A N 1
ATOM 969 C CA . LYS A 1 120 ? -10.304 6.418 2.063 1.00 90.19 120 LYS A CA 1
ATOM 970 C C . LYS A 1 120 ? -9.185 6.283 3.099 1.00 90.19 120 LYS A C 1
ATOM 972 O O . LYS A 1 120 ? -8.046 6.655 2.827 1.00 90.19 120 LYS A O 1
ATOM 977 N N . VAL A 1 121 ? -9.496 5.712 4.264 1.00 92.44 121 VAL A N 1
ATOM 978 C CA . VAL A 1 121 ? -8.516 5.498 5.339 1.00 92.44 121 VAL A CA 1
ATOM 979 C C . VAL A 1 121 ? -7.404 4.551 4.875 1.00 92.44 121 VAL A C 1
ATOM 981 O O . VAL A 1 121 ? -6.233 4.813 5.139 1.00 92.44 121 VAL A O 1
ATOM 984 N N . MET A 1 122 ? -7.728 3.491 4.130 1.00 93.75 122 MET A N 1
ATOM 985 C CA . MET A 1 122 ? -6.738 2.563 3.577 1.00 93.75 122 MET A CA 1
ATOM 986 C C . MET A 1 122 ? -5.771 3.236 2.603 1.00 93.75 122 MET A C 1
ATOM 988 O O . MET A 1 122 ? -4.577 2.951 2.662 1.00 93.75 122 MET A O 1
ATOM 992 N N . ILE A 1 123 ? -6.234 4.158 1.755 1.00 93.00 123 ILE A N 1
ATOM 993 C CA . ILE A 1 123 ? -5.349 4.925 0.860 1.00 93.00 123 ILE A CA 1
ATOM 994 C C . ILE A 1 123 ? -4.325 5.729 1.675 1.00 93.00 123 ILE A C 1
ATOM 996 O O . ILE A 1 123 ? -3.134 5.723 1.347 1.00 93.00 123 ILE A O 1
ATOM 1000 N N . CYS A 1 124 ? -4.759 6.351 2.776 1.00 94.06 124 CYS A N 1
ATOM 1001 C CA . CYS A 1 124 ? -3.865 7.041 3.707 1.00 94.06 124 CYS A CA 1
ATOM 1002 C C . CYS A 1 124 ? -2.914 6.073 4.420 1.00 94.06 124 CYS A C 1
ATOM 1004 O O . CYS A 1 124 ? -1.740 6.387 4.589 1.00 94.06 124 CYS A O 1
ATOM 1006 N N . ILE A 1 125 ? -3.372 4.882 4.816 1.00 95.38 125 ILE A N 1
ATOM 1007 C CA . ILE A 1 125 ? -2.503 3.854 5.410 1.00 95.38 125 ILE A CA 1
ATOM 1008 C C . ILE A 1 125 ? -1.411 3.448 4.417 1.00 95.38 125 ILE A C 1
ATOM 1010 O O . ILE A 1 125 ? -0.235 3.460 4.773 1.00 95.38 125 ILE A O 1
ATOM 1014 N N . PHE A 1 126 ? -1.771 3.148 3.167 1.00 95.06 126 PHE A N 1
ATOM 1015 C CA . PHE A 1 126 ? -0.807 2.833 2.112 1.00 95.06 126 PHE A CA 1
ATOM 1016 C C . PHE A 1 126 ? 0.187 3.972 1.876 1.00 95.06 126 PHE A C 1
ATOM 1018 O O . PHE A 1 126 ? 1.374 3.713 1.684 1.00 95.06 126 PHE A O 1
ATOM 1025 N N . TRP A 1 127 ? -0.267 5.224 1.952 1.00 94.44 127 TRP A N 1
ATOM 1026 C CA . TRP A 1 127 ? 0.608 6.394 1.874 1.00 94.44 127 TRP A CA 1
ATOM 1027 C C . TRP A 1 127 ? 1.610 6.441 3.022 1.00 94.44 127 TRP A C 1
ATOM 1029 O O . TRP A 1 127 ? 2.812 6.561 2.792 1.00 94.44 127 TRP A O 1
ATOM 1039 N N . ARG A 1 128 ? 1.148 6.273 4.267 1.00 93.06 128 ARG A N 1
ATOM 1040 C CA . ARG A 1 128 ? 2.040 6.254 5.435 1.00 93.06 128 ARG A CA 1
ATOM 1041 C C . ARG A 1 128 ? 3.017 5.082 5.387 1.00 93.06 128 ARG A C 1
ATOM 1043 O O . ARG A 1 128 ? 4.176 5.261 5.748 1.00 93.06 128 ARG A O 1
ATOM 1050 N N . LEU A 1 129 ? 2.593 3.914 4.903 1.00 92.25 129 LEU A N 1
ATOM 1051 C CA . LEU A 1 129 ? 3.491 2.780 4.677 1.00 92.25 129 LEU A CA 1
ATOM 1052 C C . LEU A 1 129 ? 4.568 3.121 3.641 1.00 92.25 129 LEU A C 1
ATOM 1054 O O . LEU A 1 129 ? 5.741 2.884 3.915 1.00 92.25 129 LEU A O 1
ATOM 1058 N N . ALA A 1 130 ? 4.198 3.731 2.510 1.00 91.44 130 ALA A N 1
ATOM 1059 C CA . ALA A 1 130 ? 5.153 4.180 1.497 1.00 91.44 130 ALA A CA 1
ATOM 1060 C C . ALA A 1 130 ? 6.167 5.185 2.074 1.00 91.44 130 ALA A C 1
ATOM 1062 O O . ALA A 1 130 ? 7.372 5.014 1.908 1.00 91.44 130 ALA A O 1
ATOM 1063 N N . GLN A 1 131 ? 5.702 6.174 2.840 1.00 90.38 131 GLN A N 1
ATOM 1064 C CA . GLN A 1 131 ? 6.573 7.148 3.506 1.00 90.38 131 GLN A CA 1
ATOM 1065 C C . GLN A 1 131 ? 7.556 6.491 4.482 1.00 90.38 131 GLN A C 1
ATOM 1067 O O . GLN A 1 131 ? 8.743 6.817 4.481 1.00 90.38 131 GLN A O 1
ATOM 1072 N N . LEU A 1 132 ? 7.084 5.552 5.303 1.00 87.75 132 LEU A N 1
ATOM 1073 C CA . LEU A 1 132 ? 7.923 4.874 6.291 1.00 87.75 132 LEU A CA 1
ATOM 1074 C C . LEU A 1 132 ? 9.017 4.028 5.635 1.00 87.75 132 LEU A C 1
ATOM 1076 O O . LEU A 1 132 ? 10.175 4.119 6.042 1.00 87.75 132 LEU A O 1
ATOM 1080 N N . ILE A 1 133 ? 8.678 3.243 4.610 1.00 84.25 133 ILE A N 1
ATOM 1081 C CA . ILE A 1 133 ? 9.656 2.365 3.953 1.00 84.25 133 ILE A CA 1
ATOM 1082 C C . ILE A 1 133 ? 10.641 3.142 3.071 1.00 84.25 133 ILE A C 1
ATOM 1084 O O . ILE A 1 133 ? 11.785 2.718 2.924 1.00 84.25 133 ILE A O 1
ATOM 1088 N N . SER A 1 134 ? 10.248 4.292 2.513 1.00 83.56 134 SER A N 1
ATOM 1089 C CA . SER A 1 134 ? 11.150 5.117 1.700 1.00 83.56 134 SER A CA 1
ATOM 1090 C C . SER A 1 134 ? 12.254 5.789 2.518 1.00 83.56 134 SER A C 1
ATOM 1092 O O . SER A 1 134 ? 13.362 5.970 2.014 1.00 83.56 134 SER A O 1
ATOM 1094 N N . VAL A 1 135 ? 11.975 6.143 3.776 1.00 78.75 135 VAL A N 1
ATOM 1095 C CA . VAL A 1 135 ? 12.903 6.893 4.644 1.00 78.75 135 VAL A CA 1
ATOM 1096 C C . VAL A 1 135 ? 13.836 5.972 5.446 1.00 78.75 135 VAL A C 1
ATOM 1098 O O . VAL A 1 135 ? 14.804 6.458 6.040 1.00 78.75 135 VAL A O 1
ATOM 1101 N N . LEU A 1 136 ? 13.596 4.655 5.434 1.00 76.56 136 LEU A N 1
ATOM 1102 C CA . LEU A 1 136 ? 14.358 3.692 6.226 1.00 76.56 136 LEU A CA 1
ATOM 1103 C C . LEU A 1 136 ? 15.877 3.782 5.932 1.00 76.56 136 LEU A C 1
ATOM 1105 O O . LEU A 1 136 ? 16.280 3.907 4.768 1.00 76.56 136 LEU A O 1
ATOM 1109 N N . PRO A 1 137 ? 16.738 3.767 6.968 1.00 66.12 137 PRO A N 1
ATOM 1110 C CA . PRO A 1 137 ? 18.186 3.820 6.801 1.00 66.12 137 PRO A CA 1
ATOM 1111 C C . PRO A 1 137 ? 18.734 2.710 5.887 1.00 66.12 137 PRO A C 1
ATOM 1113 O O . PRO A 1 137 ? 18.297 1.562 5.936 1.00 66.12 137 PRO A O 1
ATOM 1116 N N . SER A 1 138 ? 19.710 3.060 5.042 1.00 63.88 138 SER A N 1
ATOM 1117 C CA . SER A 1 138 ? 20.299 2.147 4.051 1.00 63.88 138 SER A CA 1
ATOM 1118 C C . SER A 1 138 ? 21.015 0.959 4.696 1.00 63.88 138 SER A C 1
ATOM 1120 O O . SER A 1 138 ? 21.037 -0.117 4.127 1.00 63.88 138 SER A O 1
ATOM 1122 N N . ASP A 1 139 ? 21.574 1.133 5.886 1.00 60.50 139 ASP A N 1
ATOM 1123 C CA . ASP A 1 139 ? 22.213 0.110 6.721 1.00 60.50 139 ASP A CA 1
ATOM 1124 C C . ASP A 1 139 ? 21.234 -0.951 7.242 1.00 60.50 139 ASP A C 1
ATOM 1126 O O . ASP A 1 139 ? 21.586 -2.129 7.289 1.00 60.50 139 ASP A O 1
ATOM 1130 N N . ILE A 1 140 ? 19.990 -0.566 7.541 1.00 59.19 140 ILE A N 1
ATOM 1131 C CA . ILE A 1 140 ? 18.913 -1.514 7.870 1.00 59.19 140 ILE A CA 1
ATOM 1132 C C . ILE A 1 140 ? 18.470 -2.279 6.616 1.00 59.19 140 ILE A C 1
ATOM 1134 O O . ILE A 1 140 ? 18.132 -3.460 6.698 1.00 59.19 140 ILE A O 1
ATOM 1138 N N . LEU A 1 141 ? 18.519 -1.630 5.449 1.00 57.22 141 LEU A N 1
ATOM 1139 C CA . LEU A 1 141 ? 18.278 -2.289 4.166 1.00 57.22 141 LEU A CA 1
ATOM 1140 C C . LEU A 1 141 ? 19.421 -3.264 3.821 1.00 57.22 141 LEU A C 1
ATOM 1142 O O . LEU A 1 141 ? 19.142 -4.377 3.410 1.00 57.22 141 LEU A O 1
ATOM 1146 N N . LEU A 1 142 ? 20.690 -2.929 4.078 1.00 51.12 142 LEU A N 1
ATOM 1147 C CA . LEU A 1 142 ? 21.865 -3.717 3.662 1.00 51.12 142 LEU A CA 1
ATOM 1148 C C . LEU A 1 142 ? 21.967 -5.133 4.263 1.00 51.12 142 LEU A C 1
ATOM 1150 O O . LEU A 1 142 ? 22.563 -6.005 3.633 1.00 51.12 142 LEU A O 1
ATOM 1154 N N . HIS A 1 143 ? 21.414 -5.389 5.452 1.00 52.56 143 HIS A N 1
ATOM 1155 C CA . HIS A 1 143 ? 21.487 -6.720 6.076 1.00 52.56 143 HIS A CA 1
ATOM 1156 C C . HIS A 1 143 ? 20.527 -7.752 5.460 1.00 52.56 143 HIS A C 1
ATOM 1158 O O . HIS A 1 143 ? 20.763 -8.949 5.611 1.00 52.56 143 HIS A O 1
ATOM 1164 N N . ASP A 1 144 ? 19.479 -7.294 4.766 1.00 58.12 144 ASP A N 1
ATOM 1165 C CA . ASP A 1 144 ? 18.384 -8.115 4.223 1.00 58.12 144 ASP A CA 1
ATOM 1166 C C . ASP A 1 144 ? 17.863 -7.499 2.899 1.00 58.12 144 ASP A C 1
ATOM 1168 O O . ASP A 1 144 ? 16.664 -7.443 2.612 1.00 58.12 144 ASP A O 1
ATOM 1172 N N . ASP A 1 145 ? 18.794 -6.963 2.107 1.00 64.94 145 ASP A N 1
ATOM 1173 C CA . ASP A 1 145 ? 18.561 -5.971 1.045 1.00 64.94 145 ASP A CA 1
ATOM 1174 C C . ASP A 1 145 ? 17.590 -6.470 -0.029 1.00 64.94 145 ASP A C 1
ATOM 1176 O O . ASP A 1 145 ? 16.643 -5.782 -0.410 1.00 64.94 145 ASP A O 1
ATOM 1180 N N . ASP A 1 146 ? 17.720 -7.734 -0.425 1.00 72.00 146 ASP A N 1
ATOM 1181 C CA . ASP A 1 146 ? 16.797 -8.347 -1.378 1.00 72.00 146 ASP A CA 1
ATOM 1182 C C . ASP A 1 146 ? 15.385 -8.513 -0.807 1.00 72.00 146 ASP A C 1
ATOM 1184 O O . ASP A 1 146 ? 14.400 -8.369 -1.535 1.00 72.00 146 ASP A O 1
ATOM 1188 N N . LYS A 1 147 ? 15.253 -8.759 0.500 1.00 79.69 147 LYS A N 1
ATOM 1189 C CA . LYS A 1 147 ? 13.954 -8.933 1.155 1.00 79.69 147 LYS A CA 1
ATOM 1190 C C . LYS A 1 147 ? 13.175 -7.622 1.149 1.00 79.69 147 LYS A C 1
ATOM 1192 O O . LYS A 1 147 ? 12.008 -7.613 0.757 1.00 79.69 147 LYS A O 1
ATOM 1197 N N . TRP A 1 148 ? 13.815 -6.517 1.523 1.00 80.19 148 TRP A N 1
ATOM 1198 C CA . TRP A 1 148 ? 13.188 -5.193 1.535 1.00 80.19 148 TRP A CA 1
ATOM 1199 C C . TRP A 1 148 ? 12.899 -4.651 0.141 1.00 80.19 148 TRP A C 1
ATOM 1201 O O . TRP A 1 148 ? 11.800 -4.144 -0.096 1.00 80.19 148 TRP A O 1
ATOM 1211 N N . VAL A 1 149 ? 13.842 -4.802 -0.792 1.00 83.94 149 VAL A N 1
ATOM 1212 C CA . VAL A 1 149 ? 13.625 -4.439 -2.198 1.00 83.94 149 VAL A CA 1
ATOM 1213 C C . VAL A 1 149 ? 12.403 -5.182 -2.741 1.00 83.94 149 VAL A C 1
ATOM 1215 O O . VAL A 1 149 ? 11.563 -4.571 -3.398 1.00 83.94 149 VAL A O 1
ATOM 1218 N N . ASN A 1 150 ? 12.246 -6.471 -2.421 1.00 86.50 150 ASN A N 1
ATOM 1219 C CA . ASN A 1 150 ? 11.076 -7.239 -2.843 1.00 86.50 150 ASN A CA 1
ATOM 1220 C C . ASN A 1 150 ? 9.774 -6.729 -2.209 1.00 86.50 150 ASN A C 1
ATOM 1222 O O . ASN A 1 150 ? 8.791 -6.599 -2.925 1.00 86.50 150 ASN A O 1
ATOM 1226 N N . LYS A 1 151 ? 9.755 -6.342 -0.926 1.00 87.25 151 LYS A N 1
ATOM 1227 C CA . LYS A 1 151 ? 8.551 -5.744 -0.308 1.00 87.25 151 LYS A CA 1
ATOM 1228 C C . LYS A 1 151 ? 8.162 -4.407 -0.941 1.00 87.25 151 LYS A C 1
ATOM 1230 O O . LYS A 1 151 ? 6.978 -4.143 -1.144 1.00 87.25 151 LYS A O 1
ATOM 1235 N N . ILE A 1 152 ? 9.145 -3.572 -1.277 1.00 89.94 152 ILE A N 1
ATOM 1236 C CA . ILE A 1 152 ? 8.898 -2.305 -1.978 1.00 89.94 152 ILE A CA 1
ATOM 1237 C C . ILE A 1 152 ? 8.361 -2.580 -3.387 1.00 89.94 152 ILE A C 1
ATOM 1239 O O . ILE A 1 152 ? 7.402 -1.933 -3.808 1.00 89.94 152 ILE A O 1
ATOM 1243 N N . ARG A 1 153 ? 8.906 -3.580 -4.092 1.00 91.25 153 ARG A N 1
ATOM 1244 C CA . ARG A 1 153 ? 8.367 -4.029 -5.383 1.00 91.25 153 ARG A CA 1
ATOM 1245 C C . ARG A 1 153 ? 6.949 -4.580 -5.257 1.00 91.25 153 ARG A C 1
ATOM 1247 O O . ARG A 1 153 ? 6.117 -4.234 -6.084 1.00 91.25 153 ARG A O 1
ATOM 1254 N N . ASP A 1 154 ? 6.647 -5.371 -4.230 1.00 92.31 154 ASP A N 1
ATOM 1255 C CA . ASP A 1 154 ? 5.300 -5.901 -3.989 1.00 92.31 154 ASP A CA 1
ATOM 1256 C C . ASP A 1 154 ? 4.283 -4.765 -3.809 1.00 92.31 154 ASP A C 1
ATOM 1258 O O . ASP A 1 154 ? 3.176 -4.822 -4.353 1.00 92.31 154 ASP A O 1
ATOM 1262 N N . LEU A 1 155 ? 4.668 -3.713 -3.076 1.00 93.56 155 LEU A N 1
ATOM 1263 C CA . LEU A 1 155 ? 3.847 -2.520 -2.890 1.00 93.56 155 LEU A CA 1
ATOM 1264 C C . LEU A 1 155 ? 3.679 -1.736 -4.202 1.00 93.56 155 LEU A C 1
ATOM 1266 O O . LEU A 1 155 ? 2.562 -1.350 -4.543 1.00 93.56 155 LEU A O 1
ATOM 1270 N N . PHE A 1 156 ? 4.763 -1.558 -4.963 1.00 94.62 156 PHE A N 1
ATOM 1271 C CA . PHE A 1 156 ? 4.730 -0.923 -6.283 1.00 94.62 156 PHE A CA 1
ATOM 1272 C C . PHE A 1 156 ? 3.785 -1.668 -7.237 1.00 94.62 156 PHE A C 1
ATOM 1274 O O . PHE A 1 156 ? 2.893 -1.066 -7.830 1.00 94.62 156 PHE A O 1
ATOM 1281 N N . VAL A 1 157 ? 3.933 -2.992 -7.346 1.00 95.19 157 VAL A N 1
ATOM 1282 C CA . VAL A 1 157 ? 3.096 -3.851 -8.196 1.00 95.19 157 VAL A CA 1
ATOM 1283 C C . VAL A 1 157 ? 1.632 -3.758 -7.789 1.00 95.19 157 VAL A C 1
ATOM 1285 O O . VAL A 1 157 ? 0.762 -3.684 -8.659 1.00 95.19 157 VAL A O 1
ATOM 1288 N N . PHE A 1 158 ? 1.349 -3.738 -6.484 1.00 95.06 158 PHE A N 1
ATOM 1289 C CA . PHE A 1 158 ? -0.007 -3.567 -5.975 1.00 95.06 158 PHE A CA 1
ATOM 1290 C C . PHE A 1 158 ? -0.623 -2.235 -6.423 1.00 95.06 158 PHE A C 1
ATOM 1292 O O . PHE A 1 158 ? -1.722 -2.238 -6.975 1.00 95.06 158 PHE A O 1
ATOM 1299 N N . PHE A 1 159 ? 0.086 -1.117 -6.261 1.00 94.31 159 PHE A N 1
ATOM 1300 C CA . PHE A 1 159 ? -0.403 0.190 -6.706 1.00 94.31 159 PHE A CA 1
ATOM 1301 C C . PHE A 1 159 ? -0.613 0.252 -8.222 1.00 94.31 159 PHE A C 1
ATOM 1303 O O . PHE A 1 159 ? -1.678 0.674 -8.671 1.00 94.31 159 PHE A O 1
ATOM 1310 N N . ALA A 1 160 ? 0.356 -0.237 -8.999 1.00 94.00 160 ALA A N 1
ATOM 1311 C CA . ALA A 1 160 ? 0.309 -0.235 -10.461 1.00 94.00 160 ALA A CA 1
ATOM 1312 C C . ALA A 1 160 ? -0.818 -1.114 -11.036 1.00 94.00 160 ALA A C 1
ATOM 1314 O O . ALA A 1 160 ? -1.392 -0.803 -12.080 1.00 94.00 160 ALA A O 1
ATOM 1315 N N . SER A 1 161 ? -1.153 -2.210 -10.349 1.00 92.25 161 SER A N 1
ATOM 1316 C CA . SER A 1 161 ? -2.158 -3.182 -10.809 1.00 92.25 161 SER A CA 1
ATOM 1317 C C . SER A 1 161 ? -3.555 -2.949 -10.228 1.00 92.25 161 SER A C 1
ATOM 1319 O O . SER A 1 161 ? -4.496 -3.648 -10.602 1.00 92.25 161 SER A O 1
ATOM 1321 N N . SER A 1 162 ? -3.709 -2.003 -9.299 1.00 89.69 162 SER A N 1
ATOM 1322 C CA . SER A 1 162 ? -4.977 -1.757 -8.613 1.00 89.69 162 SER A CA 1
ATOM 1323 C C . SER A 1 162 ? -6.061 -1.246 -9.569 1.00 89.69 162 SER A C 1
ATOM 1325 O O . SER A 1 162 ? -5.810 -0.412 -10.442 1.00 89.69 162 SER A O 1
ATOM 1327 N N . LYS A 1 163 ? -7.315 -1.665 -9.350 1.00 83.31 163 LYS A N 1
ATOM 1328 C CA . LYS A 1 163 ? -8.481 -1.156 -10.101 1.00 83.31 163 LYS A CA 1
ATOM 1329 C C . LYS A 1 163 ? -8.652 0.367 -10.003 1.00 83.31 163 LYS A C 1
ATOM 1331 O O . LYS A 1 163 ? -9.178 0.970 -10.932 1.00 83.31 163 LYS A O 1
ATOM 1336 N N . LEU A 1 164 ? -8.171 0.992 -8.924 1.00 82.88 164 LEU A N 1
ATOM 1337 C CA . LEU A 1 164 ? -8.106 2.452 -8.766 1.00 82.88 164 LEU A CA 1
ATOM 1338 C C . LEU A 1 164 ? -6.651 2.943 -8.758 1.00 82.88 164 LEU A C 1
ATOM 1340 O O . LEU A 1 164 ? -6.267 3.766 -7.933 1.00 82.88 164 LEU A O 1
ATOM 1344 N N . LYS A 1 165 ? -5.816 2.440 -9.673 1.00 84.38 165 LYS A N 1
ATOM 1345 C CA . LYS A 1 165 ? -4.398 2.830 -9.770 1.00 84.38 165 LYS A CA 1
ATOM 1346 C C . LYS A 1 165 ? -4.160 4.342 -9.856 1.00 84.38 165 LYS A C 1
ATOM 1348 O O . LYS A 1 165 ? -3.181 4.828 -9.309 1.00 84.38 165 LYS A O 1
ATOM 1353 N N . HIS A 1 166 ? -5.086 5.103 -10.450 1.00 86.06 166 HIS A N 1
ATOM 1354 C CA . HIS A 1 166 ? -5.000 6.568 -10.516 1.00 86.06 166 HIS A CA 1
ATOM 1355 C C . HIS A 1 166 ? -4.942 7.219 -9.123 1.00 86.06 166 HIS A C 1
ATOM 1357 O O . HIS A 1 166 ? -4.282 8.237 -8.945 1.00 86.06 166 HIS A O 1
ATOM 1363 N N . THR A 1 167 ? -5.587 6.611 -8.124 1.00 87.31 167 THR A N 1
ATOM 1364 C CA . THR A 1 167 ? -5.552 7.047 -6.724 1.00 87.31 167 THR A CA 1
ATOM 1365 C C . THR A 1 167 ? -4.188 6.810 -6.071 1.00 87.31 167 THR A C 1
ATOM 1367 O O . THR A 1 167 ? -3.842 7.491 -5.111 1.00 87.31 167 THR A O 1
ATOM 1370 N N . PHE A 1 168 ? -3.403 5.867 -6.600 1.00 91.44 168 PHE A N 1
ATOM 1371 C CA . PHE A 1 168 ? -2.069 5.521 -6.109 1.00 91.44 168 PHE A CA 1
ATOM 1372 C C . PHE A 1 168 ? -0.929 6.117 -6.942 1.00 91.44 168 PHE A C 1
ATOM 1374 O O . PHE A 1 168 ? 0.233 5.793 -6.697 1.00 91.44 168 PHE A O 1
ATOM 1381 N N . LEU A 1 169 ? -1.223 6.992 -7.909 1.00 90.88 169 LEU A N 1
ATOM 1382 C CA . LEU A 1 169 ? -0.193 7.597 -8.758 1.00 90.88 169 LEU A CA 1
ATOM 1383 C C . LEU A 1 169 ? 0.841 8.367 -7.924 1.00 90.88 169 LEU A C 1
ATOM 1385 O O . LEU A 1 169 ? 2.046 8.240 -8.137 1.00 90.88 169 LEU A O 1
ATOM 1389 N N . GLU A 1 170 ? 0.375 9.123 -6.929 1.00 91.31 170 GLU A N 1
ATOM 1390 C CA . GLU A 1 170 ? 1.257 9.848 -6.017 1.00 91.31 170 GLU A CA 1
ATOM 1391 C C . GLU A 1 170 ? 2.093 8.892 -5.156 1.00 91.31 170 GLU A C 1
ATOM 1393 O O . GLU A 1 170 ? 3.291 9.114 -4.984 1.00 91.31 170 GLU A O 1
ATOM 1398 N N . HIS A 1 171 ? 1.517 7.775 -4.697 1.00 93.44 171 HIS A N 1
ATOM 1399 C CA . HIS A 1 171 ? 2.247 6.731 -3.969 1.00 93.44 171 HIS A CA 1
ATOM 1400 C C . HIS A 1 171 ? 3.352 6.105 -4.819 1.00 93.44 171 HIS A C 1
ATOM 1402 O O . HIS A 1 171 ? 4.466 5.939 -4.326 1.00 93.44 171 HIS A O 1
ATOM 1408 N N . LEU A 1 172 ? 3.069 5.782 -6.085 1.00 92.81 172 LEU A N 1
ATOM 1409 C CA . LEU A 1 172 ? 4.043 5.220 -7.028 1.00 92.81 172 LEU A CA 1
ATOM 1410 C C . LEU A 1 172 ? 5.215 6.177 -7.249 1.00 92.81 172 LEU A C 1
ATOM 1412 O O . LEU A 1 172 ? 6.375 5.794 -7.081 1.00 92.81 172 LEU A O 1
ATOM 1416 N N . HIS A 1 173 ? 4.912 7.433 -7.581 1.00 92.56 173 HIS A N 1
ATOM 1417 C CA . HIS A 1 173 ? 5.919 8.470 -7.791 1.00 92.56 173 HIS A CA 1
ATOM 1418 C C . HIS A 1 173 ? 6.746 8.729 -6.532 1.00 92.56 173 HIS A C 1
ATOM 1420 O O . HIS A 1 173 ? 7.972 8.833 -6.610 1.00 92.56 173 HIS A O 1
ATOM 1426 N N . TYR A 1 174 ? 6.099 8.788 -5.366 1.00 91.69 174 TYR A N 1
ATOM 1427 C CA . TYR A 1 174 ? 6.785 8.970 -4.094 1.00 91.69 174 TYR A CA 1
ATOM 1428 C C . TYR A 1 174 ? 7.736 7.809 -3.804 1.00 91.69 174 TYR A C 1
ATOM 1430 O O . TYR A 1 174 ? 8.908 8.050 -3.522 1.00 91.69 174 TYR A O 1
ATOM 1438 N N . LEU A 1 175 ? 7.269 6.559 -3.921 1.00 91.12 175 LEU A N 1
ATOM 1439 C CA . LEU A 1 175 ? 8.106 5.378 -3.704 1.00 91.12 175 LEU A CA 1
ATOM 1440 C C . LEU A 1 175 ? 9.345 5.407 -4.597 1.00 91.12 175 LEU A C 1
ATOM 1442 O O . LEU A 1 175 ? 10.459 5.260 -4.102 1.00 91.12 175 LEU A O 1
ATOM 1446 N N . ALA A 1 176 ? 9.173 5.647 -5.894 1.00 89.69 176 ALA A N 1
ATOM 1447 C CA . ALA A 1 176 ? 10.287 5.616 -6.832 1.00 89.69 176 ALA A CA 1
ATOM 1448 C C . ALA A 1 176 ? 11.283 6.770 -6.637 1.00 89.69 176 ALA A C 1
ATOM 1450 O O . ALA A 1 176 ? 12.484 6.579 -6.823 1.00 89.69 176 ALA A O 1
ATOM 1451 N N . ALA A 1 177 ? 10.810 7.960 -6.252 1.00 89.31 177 ALA A N 1
ATOM 1452 C CA . ALA A 1 177 ? 11.669 9.131 -6.074 1.00 89.31 177 ALA A CA 1
ATOM 1453 C C . ALA A 1 177 ? 12.343 9.195 -4.695 1.00 89.31 177 ALA A C 1
ATOM 1455 O O . ALA A 1 177 ? 13.464 9.695 -4.580 1.00 89.31 177 ALA A O 1
ATOM 1456 N N . GLN A 1 178 ? 11.660 8.732 -3.644 1.00 88.81 178 GLN A N 1
ATOM 1457 C CA . GLN A 1 178 ? 12.087 8.929 -2.255 1.00 88.81 178 GLN A CA 1
ATOM 1458 C C . GLN A 1 178 ? 12.713 7.692 -1.622 1.00 88.81 178 GLN A C 1
ATOM 1460 O O . GLN A 1 178 ? 13.423 7.834 -0.624 1.00 88.81 178 GLN A O 1
ATOM 1465 N N . CYS A 1 179 ? 12.495 6.491 -2.168 1.00 85.06 179 CYS A N 1
ATOM 1466 C CA . CYS A 1 179 ? 13.190 5.309 -1.671 1.00 85.06 179 CYS A CA 1
ATOM 1467 C C . CYS A 1 179 ? 14.711 5.483 -1.758 1.00 85.06 179 CYS A C 1
ATOM 1469 O O . CYS A 1 179 ? 15.261 6.061 -2.696 1.00 85.06 179 CYS A O 1
ATOM 1471 N N . LYS A 1 180 ? 15.411 4.930 -0.763 1.00 82.38 180 LYS A N 1
ATOM 1472 C CA . LYS A 1 180 ? 16.879 4.881 -0.761 1.00 82.38 180 LYS A CA 1
ATOM 1473 C C . LYS A 1 180 ? 17.466 3.891 -1.766 1.00 82.38 180 LYS A C 1
ATOM 1475 O O . LYS A 1 180 ? 18.660 3.949 -2.038 1.00 82.38 180 LYS A O 1
ATOM 1480 N N . ILE A 1 181 ? 16.639 2.991 -2.291 1.00 82.19 181 ILE A N 1
ATOM 1481 C CA . ILE A 1 181 ? 16.995 2.083 -3.378 1.00 82.19 181 ILE A CA 1
ATOM 1482 C C . ILE A 1 181 ? 17.112 2.901 -4.663 1.00 82.19 181 ILE A C 1
ATOM 1484 O O . ILE A 1 181 ? 16.251 3.733 -4.945 1.00 82.19 181 ILE A O 1
ATOM 1488 N N . SER A 1 182 ? 18.157 2.650 -5.449 1.00 84.75 182 SER A N 1
ATOM 1489 C CA . SER A 1 182 ? 18.300 3.293 -6.750 1.00 84.75 182 SER A CA 1
ATOM 1490 C C . SER A 1 182 ? 17.130 2.929 -7.677 1.00 84.75 182 SER A C 1
ATOM 1492 O O . SER A 1 182 ? 16.711 1.764 -7.707 1.00 84.75 182 SER A O 1
ATOM 1494 N N . PRO A 1 183 ? 16.593 3.872 -8.473 1.00 87.19 183 PRO A N 1
ATOM 1495 C CA . PRO A 1 183 ? 15.504 3.566 -9.395 1.00 87.19 183 PRO A CA 1
ATOM 1496 C C . PRO A 1 183 ? 15.779 2.403 -10.355 1.00 87.19 183 PRO A C 1
ATOM 1498 O O . PRO A 1 183 ? 14.883 1.575 -10.518 1.00 87.19 183 PRO A O 1
ATOM 1501 N N . PRO A 1 184 ? 16.996 2.251 -10.919 1.00 86.50 184 PRO A N 1
ATOM 1502 C CA . PRO A 1 184 ? 17.390 1.041 -11.634 1.00 86.50 184 PRO A CA 1
ATOM 1503 C C . PRO A 1 184 ? 17.089 -0.259 -10.908 1.00 86.50 184 PRO A C 1
ATOM 1505 O O . PRO A 1 184 ? 16.457 -1.172 -11.441 1.00 86.50 184 PRO A O 1
ATOM 1508 N N . ARG A 1 185 ? 17.503 -0.335 -9.643 1.00 86.25 185 ARG A N 1
ATOM 1509 C CA . ARG A 1 185 ? 17.325 -1.527 -8.830 1.00 86.25 185 ARG A CA 1
ATOM 1510 C C . ARG A 1 185 ? 15.854 -1.772 -8.531 1.00 86.25 185 ARG A C 1
ATOM 1512 O O . ARG A 1 185 ? 15.458 -2.928 -8.429 1.00 86.25 185 ARG A O 1
ATOM 1519 N N . LEU A 1 186 ? 15.036 -0.732 -8.415 1.00 88.44 186 LEU A N 1
ATOM 1520 C CA . LEU A 1 186 ? 13.597 -0.893 -8.243 1.00 88.44 186 LEU A CA 1
ATOM 1521 C C . LEU A 1 186 ? 12.912 -1.379 -9.533 1.00 88.44 186 LEU A C 1
ATOM 1523 O O . LEU A 1 186 ? 12.191 -2.375 -9.480 1.00 88.44 186 LEU A O 1
ATOM 1527 N N . LEU A 1 187 ? 13.154 -0.694 -10.656 1.00 91.62 187 LEU A N 1
ATOM 1528 C CA . LEU A 1 187 ? 12.324 -0.755 -11.865 1.00 91.62 187 LEU A CA 1
ATOM 1529 C C . LEU A 1 187 ? 12.800 -1.751 -12.930 1.00 91.62 187 LEU A C 1
ATOM 1531 O O . LEU A 1 187 ? 11.956 -2.299 -13.628 1.00 91.62 187 LEU A O 1
ATOM 1535 N N . SER A 1 188 ? 14.107 -2.016 -13.051 1.00 90.69 188 SER A N 1
ATOM 1536 C CA . SER A 1 188 ? 14.688 -2.847 -14.131 1.00 90.69 188 SER A CA 1
ATOM 1537 C C . SER A 1 188 ? 13.959 -4.176 -14.339 1.00 90.69 188 SER A C 1
ATOM 1539 O O . SER A 1 188 ? 13.558 -4.500 -15.454 1.00 90.69 188 SER A O 1
ATOM 1541 N N . LYS A 1 189 ? 13.694 -4.903 -13.247 1.00 91.62 189 LYS A N 1
ATOM 1542 C CA . LYS A 1 189 ? 12.974 -6.184 -13.276 1.00 91.62 189 LYS A CA 1
ATOM 1543 C C . LYS A 1 189 ? 11.570 -6.081 -13.859 1.00 91.62 189 LYS A C 1
ATOM 1545 O O . LYS A 1 189 ? 11.109 -7.021 -14.489 1.00 91.62 189 LYS A O 1
ATOM 1550 N N . PHE A 1 190 ? 10.890 -4.951 -13.687 1.00 93.56 190 PHE A N 1
ATOM 1551 C CA . PHE A 1 190 ? 9.572 -4.757 -14.284 1.00 93.56 190 PHE A CA 1
ATOM 1552 C C . PHE A 1 190 ? 9.637 -4.620 -15.808 1.00 93.56 190 PHE A C 1
ATOM 1554 O O . PHE A 1 190 ? 8.646 -4.901 -16.474 1.00 93.56 190 PHE A O 1
ATOM 1561 N N . PHE A 1 191 ? 10.787 -4.244 -16.370 1.00 91.69 191 PHE A N 1
ATOM 1562 C CA . PHE A 1 191 ? 10.994 -4.185 -17.817 1.00 91.69 191 PHE A CA 1
ATOM 1563 C C . PHE A 1 191 ? 11.480 -5.513 -18.399 1.00 91.69 191 PHE A C 1
ATOM 1565 O O . PHE A 1 191 ? 11.094 -5.859 -19.513 1.00 91.69 191 PHE A O 1
ATOM 1572 N N . THR A 1 192 ? 12.329 -6.239 -17.666 1.00 90.69 192 THR A N 1
ATOM 1573 C CA . THR A 1 192 ? 13.085 -7.376 -18.212 1.00 90.69 192 THR A CA 1
ATOM 1574 C C . THR A 1 192 ? 12.568 -8.750 -17.811 1.00 90.69 192 THR A C 1
ATOM 1576 O O . THR A 1 192 ? 12.818 -9.706 -18.542 1.00 90.69 192 THR A O 1
ATOM 1579 N N . ASP A 1 193 ? 11.913 -8.886 -16.655 1.00 91.12 193 ASP A N 1
ATOM 1580 C CA . ASP A 1 193 ? 11.524 -10.202 -16.148 1.00 91.12 193 ASP A CA 1
ATOM 1581 C C . ASP A 1 193 ? 10.300 -10.745 -16.900 1.00 91.12 193 ASP A C 1
ATOM 1583 O O . ASP A 1 193 ? 9.334 -10.034 -17.197 1.00 91.12 193 ASP A O 1
ATOM 1587 N N . GLU A 1 194 ? 10.316 -12.050 -17.171 1.00 85.25 194 GLU A N 1
ATOM 1588 C CA . GLU A 1 194 ? 9.170 -12.752 -17.742 1.00 85.25 194 GLU A CA 1
ATOM 1589 C C . GLU A 1 194 ? 8.004 -12.807 -16.739 1.00 85.25 194 GLU A C 1
ATOM 1591 O O . GLU A 1 194 ? 8.189 -13.003 -15.537 1.00 85.25 194 GLU A O 1
ATOM 1596 N N . GLY A 1 195 ? 6.773 -12.662 -17.236 1.00 85.56 195 GLY A N 1
ATOM 1597 C CA . GLY A 1 195 ? 5.557 -12.752 -16.417 1.00 85.56 195 GLY A CA 1
ATOM 1598 C C . GLY A 1 195 ? 5.123 -11.447 -15.741 1.00 85.56 195 GLY A C 1
ATOM 1599 O O . GLY A 1 195 ? 4.090 -11.434 -15.067 1.00 85.56 195 GLY A O 1
ATOM 1600 N N . VAL A 1 196 ? 5.844 -10.338 -15.944 1.00 90.62 196 VAL A N 1
ATOM 1601 C CA . VAL A 1 196 ? 5.365 -9.008 -15.542 1.00 90.62 196 VAL A CA 1
ATOM 1602 C C . VAL A 1 196 ? 4.156 -8.628 -16.398 1.00 90.62 196 VAL A C 1
ATOM 1604 O O . VAL A 1 196 ? 4.158 -8.773 -17.619 1.00 90.62 196 VAL A O 1
ATOM 1607 N N . THR A 1 197 ? 3.089 -8.153 -15.754 1.00 91.38 197 THR A N 1
ATOM 1608 C CA . THR A 1 197 ? 1.872 -7.754 -16.471 1.00 91.38 197 THR A CA 1
ATOM 1609 C C . THR A 1 197 ? 2.093 -6.457 -17.250 1.00 91.38 197 THR A C 1
ATOM 1611 O O . THR A 1 197 ? 2.837 -5.578 -16.811 1.00 91.38 197 THR A O 1
ATOM 1614 N N . ALA A 1 198 ? 1.374 -6.286 -18.364 1.00 89.50 198 ALA A N 1
ATOM 1615 C CA . ALA A 1 198 ? 1.419 -5.048 -19.145 1.00 89.50 198 ALA A CA 1
ATOM 1616 C C . ALA A 1 198 ? 1.064 -3.812 -18.297 1.00 89.50 198 ALA A C 1
ATOM 1618 O O . ALA A 1 198 ? 1.677 -2.763 -18.446 1.00 89.50 198 ALA A O 1
ATOM 1619 N N . ALA A 1 199 ? 0.121 -3.942 -17.354 1.00 89.81 199 ALA A N 1
ATOM 1620 C CA . ALA A 1 199 ? -0.242 -2.852 -16.449 1.00 89.81 199 ALA A CA 1
ATOM 1621 C C . ALA A 1 199 ? 0.951 -2.384 -15.601 1.00 89.81 199 ALA A C 1
ATOM 1623 O O . ALA A 1 199 ? 1.210 -1.186 -15.529 1.00 89.81 199 ALA A O 1
ATOM 1624 N N . VAL A 1 200 ? 1.707 -3.317 -15.011 1.00 93.44 200 VAL A N 1
ATOM 1625 C CA . VAL A 1 200 ? 2.908 -2.982 -14.232 1.00 93.44 200 VAL A CA 1
ATOM 1626 C C . VAL A 1 200 ? 3.978 -2.368 -15.129 1.00 93.44 200 VAL A C 1
ATOM 1628 O O . VAL A 1 200 ? 4.522 -1.331 -14.769 1.00 93.44 200 VAL A O 1
ATOM 1631 N N . GLN A 1 201 ? 4.231 -2.944 -16.309 1.00 93.19 201 GLN A N 1
ATOM 1632 C CA . GLN A 1 201 ? 5.204 -2.408 -17.269 1.00 93.19 201 GLN A CA 1
ATOM 1633 C C . GLN A 1 201 ? 4.906 -0.955 -17.655 1.00 93.19 201 GLN A C 1
ATOM 1635 O O . GLN A 1 201 ? 5.801 -0.112 -17.610 1.00 93.19 201 GLN A O 1
ATOM 1640 N N . VAL A 1 202 ? 3.650 -0.642 -17.986 1.00 92.00 202 VAL A N 1
ATOM 1641 C CA . VAL A 1 202 ? 3.226 0.714 -18.367 1.00 92.00 202 VAL A CA 1
ATOM 1642 C C . VAL A 1 202 ? 3.444 1.706 -17.230 1.00 92.00 202 VAL A C 1
ATOM 1644 O O . VAL A 1 202 ? 4.044 2.758 -17.446 1.00 92.00 202 VAL A O 1
ATOM 1647 N N . GLU A 1 203 ? 3.010 1.375 -16.016 1.00 93.75 203 GLU A N 1
ATOM 1648 C CA . GLU A 1 203 ? 3.188 2.259 -14.857 1.00 93.75 203 GLU A CA 1
ATOM 1649 C C . GLU A 1 203 ? 4.673 2.406 -14.486 1.00 93.75 203 GLU A C 1
ATOM 1651 O O . GLU A 1 203 ? 5.118 3.494 -14.127 1.00 93.75 203 GLU A O 1
ATOM 1656 N N . SER A 1 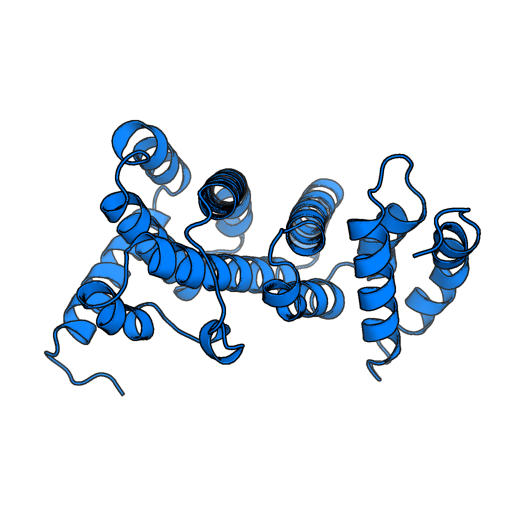204 ? 5.487 1.355 -14.639 1.00 94.19 204 SER A N 1
ATOM 1657 C CA . SER A 1 204 ? 6.943 1.437 -14.467 1.00 94.19 204 SER A CA 1
ATOM 1658 C C . SER A 1 204 ? 7.600 2.369 -15.488 1.00 94.19 204 SER A C 1
ATOM 1660 O O . SER A 1 204 ? 8.482 3.140 -15.111 1.00 94.19 204 SER A O 1
ATOM 1662 N N . LEU A 1 205 ? 7.158 2.352 -16.750 1.00 93.31 205 LEU A N 1
ATOM 1663 C CA . LEU A 1 205 ? 7.641 3.271 -17.789 1.00 93.31 205 LEU A CA 1
ATOM 1664 C C . LEU A 1 205 ? 7.236 4.720 -17.497 1.00 93.31 205 LEU A C 1
ATOM 1666 O O . LEU A 1 205 ? 8.059 5.628 -17.617 1.00 93.31 205 LEU A O 1
ATOM 1670 N N . GLN A 1 206 ? 5.990 4.942 -17.072 1.00 93.25 206 GLN A N 1
ATOM 1671 C CA . GLN A 1 206 ? 5.512 6.266 -16.663 1.00 93.25 206 GLN A CA 1
ATOM 1672 C C . GLN A 1 206 ? 6.298 6.793 -15.460 1.00 93.25 206 GLN A C 1
ATOM 1674 O O . GLN A 1 206 ? 6.717 7.950 -15.448 1.00 93.25 206 GLN A O 1
ATOM 1679 N N . CYS A 1 207 ? 6.575 5.927 -14.488 1.00 93.19 207 CYS A N 1
ATOM 1680 C CA . CYS A 1 207 ? 7.372 6.265 -13.320 1.00 93.19 207 CYS A CA 1
ATOM 1681 C C . CYS A 1 207 ? 8.828 6.588 -13.694 1.00 93.19 207 CYS A C 1
ATOM 1683 O O . CYS A 1 207 ? 9.386 7.570 -13.210 1.00 93.19 207 CYS A O 1
ATOM 1685 N N . TYR A 1 208 ? 9.432 5.826 -14.612 1.00 92.06 208 TYR A N 1
ATOM 1686 C CA . TYR A 1 208 ? 10.759 6.127 -15.154 1.00 92.06 208 TYR A CA 1
ATOM 1687 C C . TYR A 1 208 ? 10.787 7.497 -15.850 1.00 92.06 208 TYR A C 1
ATOM 1689 O O . TYR A 1 208 ? 11.662 8.314 -15.566 1.00 92.06 208 TYR A O 1
ATOM 1697 N N . ALA A 1 209 ? 9.797 7.798 -16.698 1.00 91.50 209 ALA A N 1
ATOM 1698 C CA . ALA A 1 209 ? 9.681 9.103 -17.349 1.00 91.50 209 ALA A CA 1
ATOM 1699 C C . ALA A 1 209 ? 9.517 10.246 -16.331 1.00 91.50 209 ALA A C 1
ATOM 1701 O O . ALA A 1 209 ? 10.167 11.287 -16.461 1.00 91.50 209 ALA A O 1
ATOM 1702 N N . PHE A 1 210 ? 8.707 10.038 -15.287 1.00 92.19 210 PHE A N 1
ATOM 1703 C CA . PHE A 1 210 ? 8.584 10.963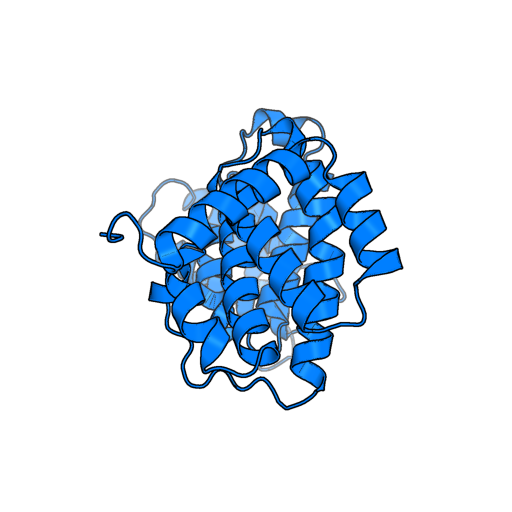 -14.161 1.00 92.19 210 PHE A CA 1
ATOM 1704 C C . PHE A 1 210 ? 9.942 11.208 -13.492 1.00 92.19 210 PHE A C 1
ATOM 1706 O O . PHE A 1 210 ? 10.334 12.362 -13.329 1.00 92.19 210 PHE A O 1
ATOM 1713 N N . LEU A 1 211 ? 10.706 10.159 -13.181 1.00 91.19 211 LEU A N 1
ATOM 1714 C CA . LEU A 1 211 ? 12.033 10.294 -12.579 1.00 91.19 211 LEU A CA 1
ATOM 1715 C C . LEU A 1 211 ? 13.021 11.041 -13.479 1.00 91.19 211 LEU A C 1
ATOM 1717 O O . LEU A 1 211 ? 13.764 11.880 -12.980 1.00 91.19 211 LEU A O 1
ATOM 1721 N N . CYS A 1 212 ? 13.006 10.797 -14.791 1.00 89.31 212 CYS A N 1
ATOM 1722 C CA . CYS A 1 212 ? 13.816 11.558 -15.744 1.00 89.31 212 CYS A CA 1
ATOM 1723 C C . CYS A 1 212 ? 13.426 13.043 -15.798 1.00 89.31 212 CYS A C 1
ATOM 1725 O O . CYS A 1 212 ? 14.274 13.887 -16.079 1.00 89.31 212 CYS A O 1
ATOM 1727 N N . SER A 1 213 ? 12.154 13.368 -15.541 1.00 89.06 213 SER A N 1
ATOM 1728 C CA . SER A 1 213 ? 11.679 14.755 -15.486 1.00 89.06 213 SER A CA 1
ATOM 1729 C C . SER A 1 213 ? 12.087 15.485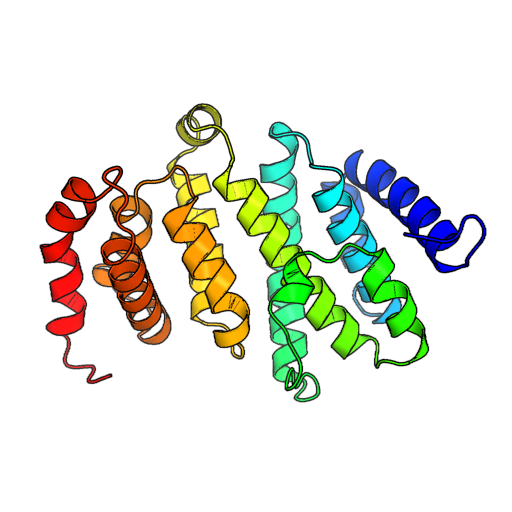 -14.202 1.00 89.06 213 SER A C 1
ATOM 1731 O O . SER A 1 213 ? 12.130 16.717 -14.181 1.00 89.06 213 SER A O 1
ATOM 1733 N N . LEU A 1 214 ? 12.417 14.748 -13.135 1.00 86.12 214 LEU A N 1
ATOM 1734 C CA . LEU A 1 214 ? 12.943 15.340 -11.913 1.00 86.12 214 LEU A CA 1
ATOM 1735 C C . LEU A 1 214 ? 14.367 15.829 -12.184 1.00 86.12 214 LEU A C 1
ATOM 1737 O O . LEU A 1 214 ? 15.276 15.046 -12.444 1.00 86.12 214 LEU A O 1
ATOM 1741 N N . SER A 1 215 ? 14.590 17.136 -12.061 1.00 62.12 215 SER A N 1
ATOM 1742 C CA . SER A 1 215 ? 15.899 17.781 -12.235 1.00 62.12 215 SER A CA 1
ATOM 1743 C C . SER A 1 215 ? 16.872 17.499 -11.075 1.00 62.12 215 SER A C 1
ATOM 1745 O O . SER A 1 215 ? 17.587 18.394 -10.626 1.00 62.12 215 SER A O 1
ATOM 1747 N N . GLN A 1 216 ? 16.844 16.293 -10.507 1.00 64.69 216 GLN A N 1
ATOM 1748 C CA . GLN A 1 216 ? 17.716 15.890 -9.412 1.00 64.69 216 GLN A CA 1
ATOM 1749 C C . GLN A 1 216 ? 18.942 15.178 -9.980 1.00 64.69 216 GLN A C 1
ATOM 1751 O O . GLN A 1 216 ? 18.828 14.097 -10.550 1.00 64.69 216 GLN A O 1
ATOM 1756 N N . ASP A 1 217 ? 20.126 15.758 -9.773 1.00 65.19 217 ASP A N 1
ATOM 1757 C CA . ASP A 1 217 ? 21.412 15.192 -10.217 1.00 65.19 217 ASP A CA 1
ATOM 1758 C C . ASP A 1 217 ? 21.697 13.810 -9.634 1.00 65.19 217 ASP A C 1
ATOM 1760 O O . ASP A 1 217 ? 22.464 13.047 -10.215 1.00 65.19 217 ASP A O 1
ATOM 1764 N N . LYS A 1 218 ? 21.039 13.497 -8.508 1.00 72.44 218 LYS A N 1
ATOM 1765 C CA . LYS A 1 218 ? 21.133 12.244 -7.763 1.00 72.44 218 LYS A CA 1
ATOM 1766 C C . LYS A 1 218 ? 21.251 11.061 -8.735 1.00 72.44 218 LYS A C 1
ATOM 1768 O O . LYS A 1 218 ? 22.297 10.422 -8.756 1.00 72.44 218 LYS A O 1
ATOM 1773 N N . TRP A 1 219 ? 20.225 10.807 -9.559 1.00 76.94 219 TRP A N 1
ATOM 1774 C CA . TRP A 1 219 ? 20.050 9.532 -10.279 1.00 76.94 219 TRP A CA 1
ATOM 1775 C C . TRP A 1 219 ? 20.218 9.618 -11.800 1.00 76.94 219 TRP A C 1
ATOM 1777 O O . TRP A 1 219 ? 19.964 8.635 -12.487 1.00 76.94 219 TRP A O 1
ATOM 1787 N N . GLN A 1 220 ? 20.644 10.754 -12.359 1.00 80.94 220 GLN A N 1
ATOM 1788 C CA . GLN A 1 220 ? 20.675 10.944 -13.820 1.00 80.94 220 GLN A CA 1
ATOM 1789 C C . GLN A 1 220 ? 21.569 9.924 -14.541 1.00 80.94 220 GLN A C 1
ATOM 1791 O O . GLN A 1 220 ? 21.159 9.344 -15.543 1.00 80.94 220 GLN A O 1
ATOM 1796 N N . ILE A 1 221 ? 22.773 9.671 -14.019 1.00 83.50 221 ILE A N 1
ATOM 1797 C CA . ILE A 1 221 ? 23.718 8.709 -14.614 1.00 83.50 221 ILE A CA 1
ATOM 1798 C C . ILE A 1 221 ? 23.174 7.280 -14.507 1.00 83.50 221 ILE A C 1
ATOM 1800 O O . ILE A 1 221 ? 23.263 6.505 -15.454 1.00 83.50 221 ILE A O 1
ATOM 1804 N N . GLU A 1 222 ? 22.587 6.948 -13.360 1.00 84.81 222 GLU A N 1
ATOM 1805 C CA . GLU A 1 222 ? 21.997 5.640 -13.084 1.00 84.81 222 GLU A CA 1
ATOM 1806 C C . GLU A 1 222 ? 20.780 5.355 -13.976 1.00 84.81 222 GLU A C 1
ATOM 1808 O O . GLU A 1 222 ? 20.671 4.268 -14.535 1.00 84.81 222 GLU A O 1
ATOM 1813 N N . LEU A 1 223 ? 19.904 6.343 -14.181 1.00 86.31 223 LEU A N 1
ATOM 1814 C CA . LEU A 1 223 ? 18.775 6.241 -15.107 1.00 86.31 223 LEU A CA 1
ATOM 1815 C C . LEU A 1 223 ? 19.259 6.069 -16.553 1.00 86.31 223 LEU A C 1
ATOM 1817 O O . LEU A 1 223 ? 18.788 5.181 -17.253 1.00 86.31 223 LEU A O 1
ATOM 1821 N N . LEU A 1 224 ? 20.253 6.851 -16.990 1.00 86.19 224 LEU A N 1
ATOM 1822 C CA . LEU A 1 224 ? 20.844 6.697 -18.325 1.00 86.19 224 LEU A CA 1
ATOM 1823 C C . LEU A 1 224 ? 21.439 5.301 -18.544 1.00 86.19 224 LEU A C 1
ATOM 1825 O O . LEU A 1 224 ? 21.295 4.744 -19.632 1.00 86.19 224 LEU A O 1
ATOM 1829 N N . ALA A 1 225 ? 22.082 4.727 -17.525 1.00 86.12 225 ALA A N 1
ATOM 1830 C CA . ALA A 1 225 ? 22.630 3.375 -17.593 1.00 86.12 225 ALA A CA 1
ATOM 1831 C C . ALA A 1 225 ? 21.541 2.297 -17.747 1.00 86.12 225 ALA A C 1
ATOM 1833 O O . ALA A 1 225 ? 21.796 1.264 -18.360 1.00 86.12 225 ALA A O 1
ATOM 1834 N N . GLU A 1 226 ? 20.328 2.554 -17.254 1.00 87.31 226 GLU A N 1
ATOM 1835 C CA . GLU A 1 226 ? 19.169 1.666 -17.399 1.00 87.31 226 GLU A CA 1
ATOM 1836 C C . GLU A 1 226 ? 18.404 1.829 -18.70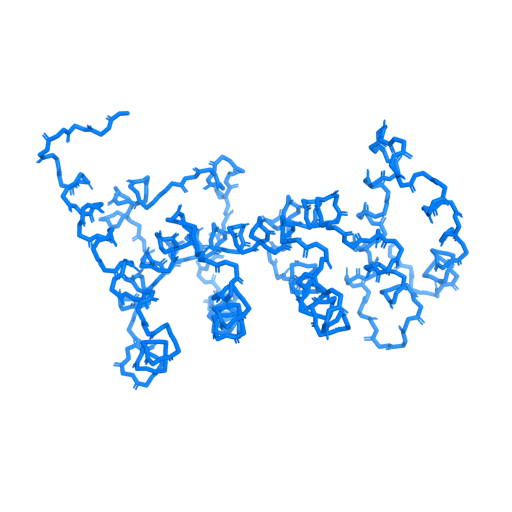4 1.00 87.31 226 GLU A C 1
ATOM 1838 O O . GLU A 1 226 ? 17.541 1.014 -19.013 1.00 87.31 226 GLU A O 1
ATOM 1843 N N . PHE A 1 227 ? 18.717 2.835 -19.517 1.00 86.69 227 PHE A N 1
ATOM 1844 C CA . PHE A 1 227 ? 18.025 3.042 -20.785 1.00 86.69 227 PHE A CA 1
ATOM 1845 C C . PHE A 1 227 ? 17.903 1.771 -21.661 1.00 86.69 227 PHE A C 1
ATOM 1847 O O . PHE A 1 227 ? 16.842 1.572 -22.252 1.00 86.69 227 PHE A O 1
ATOM 1854 N N . PRO A 1 228 ? 18.896 0.855 -21.728 1.00 89.00 228 PRO A N 1
ATOM 1855 C CA . PRO A 1 228 ? 18.737 -0.404 -22.455 1.00 89.00 228 PRO A CA 1
ATOM 1856 C C . PRO A 1 228 ? 17.622 -1.316 -21.920 1.00 89.00 228 PRO A C 1
ATOM 1858 O O . PRO A 1 228 ? 16.964 -1.973 -22.725 1.00 89.00 228 PRO A O 1
ATOM 1861 N N . SER A 1 229 ? 17.379 -1.366 -20.602 1.00 88.50 229 SER A N 1
ATOM 1862 C CA . SER A 1 229 ? 16.319 -2.206 -20.019 1.00 88.50 229 SER A CA 1
ATOM 1863 C C . SER A 1 229 ? 14.931 -1.687 -20.401 1.00 88.50 229 SER A C 1
ATOM 1865 O O . SER A 1 229 ? 14.041 -2.470 -20.727 1.00 88.50 229 SER A O 1
ATOM 1867 N N . VAL A 1 230 ? 14.785 -0.364 -20.504 1.00 89.31 230 VAL A N 1
ATOM 1868 C CA . VAL A 1 230 ? 13.568 0.316 -20.970 1.00 89.31 230 VAL A CA 1
ATOM 1869 C C . VAL A 1 230 ? 13.214 -0.040 -22.420 1.00 89.31 230 VAL A C 1
ATOM 1871 O O . VAL A 1 230 ? 12.038 -0.040 -22.770 1.00 89.31 230 VAL A O 1
ATOM 1874 N N . LEU A 1 231 ? 14.185 -0.392 -23.272 1.00 88.50 231 LEU A N 1
ATOM 1875 C CA . LEU A 1 231 ? 13.917 -0.767 -24.669 1.00 88.50 231 LEU A CA 1
ATOM 1876 C C . LEU A 1 231 ? 13.182 -2.107 -24.812 1.00 88.50 231 LEU A C 1
ATOM 1878 O O . LEU A 1 231 ? 12.529 -2.324 -25.830 1.00 88.50 231 LEU A O 1
ATOM 1882 N N . VAL A 1 232 ? 13.262 -2.991 -23.812 1.00 87.75 232 VAL A N 1
ATOM 1883 C CA . VAL A 1 232 ? 12.614 -4.313 -23.837 1.00 87.75 232 VAL A CA 1
ATOM 1884 C C . VAL A 1 232 ? 11.094 -4.205 -24.023 1.00 87.75 232 VAL A C 1
ATOM 1886 O O . VAL A 1 232 ? 10.592 -4.762 -25.001 1.00 87.75 232 VAL A O 1
ATOM 1889 N N . PRO A 1 233 ? 10.340 -3.463 -23.185 1.00 84.81 233 PRO A N 1
ATOM 1890 C CA . PRO A 1 233 ? 8.902 -3.301 -23.394 1.00 84.81 233 PRO A CA 1
ATOM 1891 C C . PRO A 1 233 ? 8.562 -2.572 -24.705 1.00 84.81 233 PRO A C 1
ATOM 1893 O O . PRO A 1 233 ? 7.563 -2.914 -25.331 1.00 84.81 233 PRO A O 1
ATOM 1896 N N . PHE A 1 234 ? 9.397 -1.637 -25.179 1.00 80.06 234 PHE A N 1
ATOM 1897 C CA . PHE A 1 234 ? 9.186 -0.960 -26.473 1.00 80.06 234 PHE A CA 1
ATOM 1898 C C . PHE A 1 234 ? 9.376 -1.874 -27.689 1.00 80.06 234 PHE A C 1
ATOM 1900 O O . PHE A 1 234 ? 8.823 -1.596 -28.751 1.00 80.06 234 PHE A O 1
ATOM 1907 N N . ALA A 1 235 ? 10.160 -2.942 -27.550 1.00 81.00 235 ALA A N 1
ATOM 1908 C CA . ALA A 1 235 ? 10.334 -3.960 -28.580 1.00 81.00 235 ALA A CA 1
ATOM 1909 C C . ALA A 1 235 ? 9.261 -5.062 -28.516 1.00 81.00 235 ALA A C 1
ATOM 1911 O O . ALA A 1 235 ? 9.256 -5.947 -29.370 1.00 81.00 235 ALA A O 1
ATOM 1912 N N . SER A 1 236 ? 8.383 -5.040 -27.507 1.00 71.19 236 SER A N 1
ATOM 1913 C CA . SER A 1 236 ? 7.320 -6.032 -27.363 1.00 71.19 236 SER A CA 1
ATOM 1914 C C . SER A 1 236 ? 6.153 -5.741 -28.311 1.00 71.19 236 SER A C 1
ATOM 1916 O O . SER A 1 236 ? 5.769 -4.591 -28.512 1.00 71.19 236 SER A O 1
ATOM 1918 N N . ASP A 1 237 ? 5.544 -6.794 -28.862 1.00 67.56 237 ASP A N 1
ATOM 1919 C CA . ASP A 1 237 ? 4.372 -6.688 -29.750 1.00 67.56 237 ASP A CA 1
ATOM 1920 C C . ASP A 1 237 ? 3.097 -6.214 -29.023 1.00 67.56 237 ASP A C 1
ATOM 1922 O O . ASP A 1 237 ? 2.056 -5.996 -29.649 1.00 67.56 237 ASP A O 1
ATOM 1926 N N . ASN A 1 238 ? 3.162 -6.050 -27.697 1.00 62.16 238 ASN A N 1
ATOM 1927 C CA . ASN A 1 238 ? 2.094 -5.465 -26.902 1.00 62.16 238 ASN A CA 1
ATOM 1928 C C . ASN A 1 238 ? 2.032 -3.962 -27.192 1.00 62.16 238 ASN A C 1
ATOM 1930 O O . ASN A 1 238 ? 2.635 -3.151 -26.493 1.00 62.16 238 ASN A O 1
ATOM 1934 N N . GLN A 1 239 ? 1.287 -3.591 -28.233 1.00 52.78 239 GLN A N 1
ATOM 1935 C CA . GLN A 1 239 ? 0.885 -2.205 -28.446 1.00 52.78 239 GLN A CA 1
ATOM 1936 C C . GLN A 1 239 ? 0.007 -1.774 -27.267 1.00 52.78 239 GLN A C 1
ATOM 1938 O O . GLN A 1 239 ? -1.136 -2.218 -27.141 1.00 52.78 239 GLN A O 1
ATOM 1943 N N . VAL A 1 240 ? 0.578 -0.954 -26.387 1.00 47.16 240 VAL A N 1
ATOM 1944 C CA . VAL A 1 240 ? -0.159 -0.165 -25.393 1.00 47.16 240 VAL A CA 1
ATOM 1945 C C . VAL A 1 240 ? -0.618 1.128 -26.047 1.00 47.16 240 VAL A C 1
ATOM 1947 O O . VAL A 1 240 ? 0.224 1.771 -26.713 1.00 47.16 240 VAL A O 1
#

Organism: Glycine soja (NCBI:txid3848)

Secondary structure (DSSP, 8-state):
-PPTTSHHHHHHHHHHHHHHHHTTSHHHHHHHHHHHTTT-HHHHHHHHHHHHHHHHT---HHHHHHHHHHHHHHHHHHHHHHHHSS----TT--GGGGG--HHHHHTGGGTS-HHHHHHHHHHHHHHHHHHHHHHS-HHHHHTSHHHHHHHHHHHHHHHHHSTTGGGGHHHHHHHHHHSSS-HHHHHHHHHHSTT--HHHHHHHHHHHHHHHHS--GGGHHHHHHHHHHHHHHHTSS---